Protein AF-0000000066939249 (afdb_homodimer)

Secondary structure (DSSP, 8-state):
---TTPBPP--EEESSSTT-EEEHHHHTSSSEEEEEE-S-TT-HIIIIIIHHHHHT-GGGGGS-EEEEEESS-HHHHHHHHHHH-TT-TT--EEEE-TT-HHHHHTT-EEE-HHHHSSEEEPPEEEEEETTEEEEEEE-SSSS--STTSHHHH-/---TTPBPP--EEESSSTT-EEEHHHHTSSSEEEEEE-S-TT-HIIIIIIHHHHHT-GGGGGS-EEEEEESS-HHHHHHHHHHH-TT-TT--EEEE-TT-HHHHHTT-EEE-HHHHSSEEEPPEEEEEETTEEEEEEE-SSSS--STTSHHHH-

Solvent-accessible surface area (backbone atoms only — not comparable to full-atom values): 15496 Å² total; per-residue (Å²): 98,68,43,61,68,37,68,52,65,89,46,77,27,16,41,58,29,77,83,38,73,43,42,58,32,68,73,29,44,56,53,47,21,31,43,31,35,33,52,47,70,62,30,64,65,48,57,69,45,44,52,48,43,39,62,69,36,81,56,49,78,75,40,49,56,38,36,38,38,29,28,49,22,15,32,46,32,36,51,45,42,41,73,77,38,68,82,50,79,71,61,67,42,46,31,10,27,23,70,32,59,61,40,48,75,35,51,36,56,44,88,32,31,90,59,56,34,37,66,25,27,37,34,26,29,32,36,30,45,50,34,24,28,68,40,58,28,65,39,91,51,85,78,65,80,58,63,39,24,37,86,67,68,103,99,69,43,61,69,37,69,53,65,87,46,77,28,17,42,57,31,80,82,37,74,43,43,59,30,67,74,28,43,56,53,45,21,33,44,32,35,33,52,46,69,62,30,62,63,48,56,71,45,43,51,48,41,38,61,69,36,81,57,48,79,74,42,48,56,38,36,38,38,26,28,49,22,14,33,47,32,35,52,44,43,43,73,77,38,66,82,50,79,70,60,65,42,45,31,11,27,22,69,33,59,63,39,47,74,36,51,35,54,44,86,32,31,90,60,56,34,36,67,22,28,38,33,26,30,32,36,31,46,51,34,25,29,67,40,58,27,66,40,91,49,86,79,64,81,57,63,40,23,37,86,67,68,101

Nearest PDB structures (foldseek):
  2wfc-assembly1_D  TM=9.494E-01  e=7.231E-22  Arenicola marina
  4k7i-assembly1_A  TM=9.322E-01  e=1.540E-20  Homo sapiens
  1urm-assembly1_A  TM=9.367E-01  e=7.110E-20  Homo sapiens
  2xhf-assembly1_B  TM=9.022E-01  e=2.026E-17  Alvinella pompejana
  2pwj-assembly2_B  TM=9.185E-01  e=4.611E-16  unclassified

Radius of gyration: 20.31 Å; Cα contacts (8 Å, |Δi|>4): 765; chains: 2; bounding box: 32×61×46 Å

pLDDT: mean 97.37, std 2.17, range [84.62, 98.94]

Organism: NCBI:txid1442368

Sequence (308 aa):
MVKEGDSIPNIDLYEDSPGNKVNLAKELSSGKGLIIGVPAAFSPSCSDTHIPGYIANDKLKSAGKVFVVSVNDAFVMKAWAKSLDETKKSGIRFLADPSGEFTRAWDVEFDASSILGNGRSKRYAVITEDGKVVKAAVEPDNTGVTISAAEKVLMVKEGDSIPNIDLYEDSPGNKVNLAKELSSGKGLIIGVPAAFSPSCSDTHIPGYIANDKLKSAGKVFVVSVNDAFVMKAWAKSLDETKKSGIRFLADPSGEFTRAWDVEFDASSILGNGRSKRYAVITEDGKVVKAAVEPDNTGVTISAAEKVL

Foldseek 3Di:
DAFFFDFQDQDWWAALAPVHTDGVLVVQLAFKEKEWEAFDQPPCCVQVFAVLQLLPDPCLVVRPAYEYEKLDHNNSQNVSCCVRPVPCVSNYTYIHNVVCPSQVVNPQWDAPCVPRNGIIGFTKMFMDHNRTTHGIGGDPDRPDDDCRGPVNPD/DAFFFDFQDQDWWAALAPVHTDGVLVVFLAFKEKEWEAFDQPDCCVQVFAVLQLLPDPCLVVRPAYEYEKLDHNNSQNVSCCVRPVPCVSNYTYIHNVVCPSQVVNPQWDAPCVPHNGIIGFTKMFMDHNRTTHGIGGDPDRPDDDCRGPVNPD

InterPro domains:
  IPR013740 Redoxin [PF08534] (3-154)
  IPR013766 Thioredoxin domain [PS51352] (2-154)
  IPR036249 Thioredoxin-like superfamily [SSF52833] (1-154)
  IPR037944 Peroxiredoxin-5-like [PTHR10430] (2-154)
  IPR037944 Peroxiredoxin-5-like [cd03013] (4-154)

Structure (mmCIF, N/CA/C/O backbone):
data_AF-0000000066939249-model_v1
#
loop_
_entity.id
_entity.type
_entity.pdbx_description
1 polymer 'Thioredoxin domain-containing protein'
#
loop_
_atom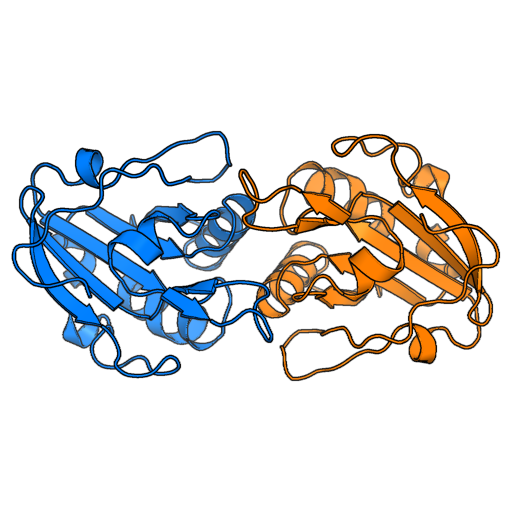_site.group_PDB
_atom_site.id
_atom_site.type_symbol
_atom_site.label_atom_id
_atom_site.label_alt_id
_atom_site.label_comp_id
_atom_site.label_asym_id
_atom_site.label_entity_id
_atom_site.label_seq_id
_atom_site.pdbx_PDB_ins_code
_atom_site.Cartn_x
_atom_site.Cartn_y
_atom_site.Cartn_z
_atom_site.occupancy
_atom_site.B_iso_or_equiv
_atom_site.auth_seq_id
_atom_site.auth_comp_id
_atom_site.auth_asym_id
_atom_site.auth_atom_id
_atom_site.pdbx_PDB_model_num
ATOM 1 N N . MET A 1 1 ? -6.656 -12.922 -21.469 1 93.19 1 MET A N 1
ATOM 2 C CA . MET A 1 1 ? -6.625 -13.477 -20.125 1 93.19 1 MET A CA 1
ATOM 3 C C . MET A 1 1 ? -5.695 -14.688 -20.062 1 93.19 1 MET A C 1
ATOM 5 O O . MET A 1 1 ? -5.621 -15.469 -21 1 93.19 1 MET A O 1
ATOM 9 N N . VAL A 1 2 ? -4.926 -14.82 -19.062 1 97.69 2 VAL A N 1
ATOM 10 C CA . VAL A 1 2 ? -3.975 -15.914 -18.891 1 97.69 2 VAL A CA 1
ATOM 11 C C . VAL A 1 2 ? -4.699 -17.25 -19.016 1 97.69 2 VAL A C 1
ATOM 13 O O . VAL A 1 2 ? -5.801 -17.422 -18.484 1 97.69 2 VAL A O 1
ATOM 16 N N . LYS A 1 3 ? -4.066 -18.219 -19.734 1 96.94 3 LYS A N 1
ATOM 17 C CA . LYS A 1 3 ? -4.645 -19.547 -19.938 1 96.94 3 LYS A CA 1
ATOM 18 C C . LYS A 1 3 ? -3.559 -20.609 -20.031 1 96.94 3 LYS A C 1
ATOM 20 O O . LYS A 1 3 ? -2.377 -20.281 -20.172 1 96.94 3 LYS A O 1
ATOM 25 N N . GLU A 1 4 ? -4.02 -21.844 -19.984 1 97.62 4 GLU A N 1
ATOM 26 C CA . GLU A 1 4 ? -3.111 -22.984 -20.125 1 97.62 4 GLU A CA 1
ATOM 27 C C . GLU A 1 4 ? -2.281 -22.891 -21.406 1 97.62 4 GLU A C 1
ATOM 29 O O . GLU A 1 4 ? -2.805 -22.531 -22.453 1 97.62 4 GLU A O 1
ATOM 34 N N . GLY A 1 5 ? -1.029 -23.125 -21.281 1 97.94 5 GLY A N 1
ATOM 35 C CA . GLY A 1 5 ? -0.128 -23.094 -22.422 1 97.94 5 GLY A CA 1
ATOM 36 C C . GLY A 1 5 ? 0.606 -21.781 -22.562 1 97.94 5 GLY A C 1
ATOM 37 O O . GLY A 1 5 ? 1.63 -21.703 -23.25 1 97.94 5 GLY A O 1
ATOM 38 N N . ASP A 1 6 ? 0.1 -20.734 -21.953 1 98.06 6 ASP A N 1
ATOM 39 C CA . ASP A 1 6 ? 0.731 -19.422 -22.031 1 98.06 6 ASP A CA 1
ATOM 40 C C . ASP A 1 6 ? 2.111 -19.438 -21.375 1 98.06 6 ASP A C 1
ATOM 42 O O . ASP A 1 6 ? 2.361 -20.219 -20.453 1 98.06 6 ASP A O 1
ATOM 46 N N . SER A 1 7 ? 3.037 -18.562 -21.844 1 98.12 7 SER A N 1
ATOM 47 C CA . SER A 1 7 ? 4.305 -18.312 -21.172 1 98.12 7 SER A CA 1
ATOM 48 C C . SER A 1 7 ? 4.133 -17.328 -20.016 1 98.12 7 SER A C 1
ATOM 50 O O . SER A 1 7 ? 3.15 -16.578 -19.984 1 98.12 7 SER A O 1
ATOM 52 N N . ILE A 1 8 ? 5.031 -17.391 -19.109 1 98.44 8 ILE A N 1
ATOM 53 C CA . ILE A 1 8 ? 5.098 -16.375 -18.062 1 98.44 8 ILE A CA 1
ATOM 54 C C . ILE A 1 8 ? 5.684 -15.086 -18.625 1 98.44 8 ILE A C 1
ATOM 56 O O . ILE A 1 8 ? 6.727 -15.102 -19.281 1 98.44 8 ILE A O 1
ATOM 60 N N . PRO A 1 9 ? 5.035 -13.969 -18.422 1 98.31 9 PRO A N 1
ATOM 61 C CA . PRO A 1 9 ? 5.562 -12.711 -18.953 1 98.31 9 PRO A CA 1
ATOM 62 C C . PRO A 1 9 ? 6.988 -12.422 -18.5 1 98.31 9 PRO A C 1
ATOM 64 O O . PRO A 1 9 ? 7.312 -12.617 -17.328 1 98.31 9 PRO A O 1
ATOM 67 N N . ASN A 1 10 ? 7.828 -12.023 -19.422 1 98.5 10 ASN A N 1
ATOM 68 C CA . ASN A 1 10 ? 9.195 -11.617 -19.109 1 98.5 10 ASN A CA 1
ATOM 69 C C . ASN A 1 10 ? 9.258 -10.164 -18.656 1 98.5 10 ASN A C 1
ATOM 71 O O . ASN A 1 10 ? 9.734 -9.297 -19.391 1 98.5 10 ASN A O 1
ATOM 75 N N . ILE A 1 11 ? 8.812 -9.891 -17.484 1 98.31 11 ILE A N 1
ATOM 76 C CA . ILE A 1 11 ? 8.703 -8.562 -16.875 1 98.31 11 ILE A CA 1
ATOM 77 C C . ILE A 1 11 ? 9.25 -8.602 -15.453 1 98.31 11 ILE A C 1
ATOM 79 O O . ILE A 1 11 ? 9.008 -9.555 -14.711 1 98.31 11 ILE A O 1
ATOM 83 N N . ASP A 1 12 ? 10.016 -7.594 -15.102 1 98.25 12 ASP A N 1
ATOM 84 C CA . ASP A 1 12 ? 10.602 -7.539 -13.766 1 98.25 12 ASP A CA 1
ATOM 85 C C . ASP A 1 12 ? 9.562 -7.098 -12.734 1 98.25 12 ASP A C 1
ATOM 87 O O . ASP A 1 12 ? 8.836 -6.133 -12.953 1 98.25 12 ASP A O 1
ATOM 91 N N . LEU A 1 13 ? 9.523 -7.855 -11.68 1 98.62 13 LEU A N 1
ATOM 92 C CA . LEU A 1 13 ? 8.828 -7.508 -10.438 1 98.62 13 LEU A CA 1
ATOM 93 C C . LEU A 1 13 ? 9.828 -7.148 -9.344 1 98.62 13 LEU A C 1
ATOM 95 O O . LEU A 1 13 ? 11.039 -7.102 -9.586 1 98.62 13 LEU A O 1
ATOM 99 N N . TYR A 1 14 ? 9.305 -6.824 -8.156 1 98.75 14 TYR A N 1
ATOM 100 C CA . TYR A 1 14 ? 10.203 -6.332 -7.113 1 98.75 14 TYR A CA 1
ATOM 101 C C . TYR A 1 14 ? 9.875 -6.973 -5.766 1 98.75 14 TYR A C 1
ATOM 103 O O . TYR A 1 14 ? 8.703 -7.133 -5.418 1 98.75 14 TYR A O 1
ATOM 111 N N . GLU A 1 15 ? 10.969 -7.332 -5.035 1 98.62 15 GLU A N 1
ATOM 112 C CA . GLU A 1 15 ? 10.812 -7.977 -3.736 1 98.62 15 GLU A CA 1
ATOM 113 C C . GLU A 1 15 ? 11.477 -7.16 -2.631 1 98.62 15 GLU A C 1
ATOM 115 O O . GLU A 1 15 ? 12.625 -6.746 -2.762 1 98.62 15 GLU A O 1
ATOM 120 N N . ASP A 1 16 ? 10.773 -6.816 -1.623 1 97.56 16 ASP A N 1
ATOM 121 C CA . ASP A 1 16 ? 11.234 -6.176 -0.395 1 97.56 16 ASP A CA 1
ATOM 122 C C . ASP A 1 16 ? 11.562 -4.703 -0.633 1 97.56 16 ASP A C 1
ATOM 124 O O . ASP A 1 16 ? 11.453 -3.881 0.279 1 97.56 16 ASP A O 1
ATOM 128 N N . SER A 1 17 ? 12.125 -4.395 -1.816 1 96.81 17 SER A N 1
ATOM 129 C CA . SER A 1 17 ? 12.477 -3.027 -2.178 1 96.81 17 SER A CA 1
ATOM 130 C C . SER A 1 17 ? 12.43 -2.824 -3.688 1 96.81 17 SER A C 1
ATOM 132 O O . SER A 1 17 ? 12.523 -3.785 -4.453 1 96.81 17 SER A O 1
ATOM 134 N N . PRO A 1 18 ? 12.328 -1.533 -4.121 1 95.62 18 PRO A N 1
ATOM 135 C CA . PRO A 1 18 ? 12.297 -1.249 -5.559 1 95.62 18 PRO A CA 1
ATOM 136 C C . PRO A 1 18 ? 13.602 -1.613 -6.262 1 95.62 18 PRO A C 1
ATOM 138 O O . PRO A 1 18 ? 13.641 -1.7 -7.488 1 95.62 18 PRO A O 1
ATOM 141 N N . GLY A 1 19 ? 14.602 -1.769 -5.539 1 96.25 19 GLY A N 1
ATOM 142 C CA . GLY A 1 19 ? 15.891 -2.076 -6.141 1 96.25 19 GLY A CA 1
ATOM 143 C C . GLY A 1 19 ? 16.125 -3.564 -6.332 1 96.25 19 GLY A C 1
ATOM 144 O O . GLY A 1 19 ? 17.094 -3.971 -6.977 1 96.25 19 GLY A O 1
ATOM 145 N N . ASN A 1 20 ? 15.344 -4.434 -5.746 1 98.25 20 ASN A N 1
ATOM 146 C CA . ASN A 1 20 ? 15.508 -5.879 -5.809 1 98.25 20 ASN A CA 1
ATOM 147 C C . ASN A 1 20 ? 14.578 -6.512 -6.836 1 98.25 20 ASN A C 1
ATOM 149 O O . ASN A 1 20 ? 13.469 -6.941 -6.496 1 98.25 20 ASN A O 1
ATOM 153 N N . LYS A 1 21 ? 15.102 -6.664 -8.086 1 98.12 21 LYS A N 1
ATOM 154 C CA . LYS A 1 21 ? 14.297 -7.164 -9.203 1 98.12 21 LYS A CA 1
ATOM 155 C C . LYS A 1 21 ? 14.18 -8.688 -9.148 1 98.12 21 LYS A C 1
ATOM 157 O O . LYS A 1 21 ? 15.141 -9.375 -8.812 1 98.12 21 LYS A O 1
ATOM 162 N N . VAL A 1 22 ? 13.016 -9.195 -9.453 1 98.81 22 VAL A N 1
ATOM 163 C CA . VAL A 1 22 ? 12.734 -10.617 -9.609 1 98.81 22 VAL A CA 1
ATOM 164 C C . VAL A 1 22 ? 11.977 -10.852 -10.914 1 98.81 22 VAL A C 1
ATOM 166 O O . VAL A 1 22 ? 10.984 -10.172 -11.195 1 98.81 22 VAL A O 1
ATOM 169 N N . ASN A 1 23 ? 12.453 -11.711 -11.727 1 98.81 23 ASN A N 1
ATOM 170 C CA . ASN A 1 23 ? 11.789 -12.078 -12.977 1 98.81 23 ASN A CA 1
ATOM 171 C C . ASN A 1 23 ? 11.219 -13.484 -12.922 1 98.81 23 ASN A C 1
ATOM 173 O O . ASN A 1 23 ? 11.969 -14.469 -12.867 1 98.81 23 ASN A O 1
ATOM 177 N N . LEU A 1 24 ? 9.859 -13.633 -12.953 1 98.75 24 LEU A N 1
ATOM 178 C CA . LEU A 1 24 ? 9.195 -14.914 -12.727 1 98.75 24 LEU A CA 1
ATOM 179 C C . LEU A 1 24 ? 9.43 -15.852 -13.906 1 98.75 24 LEU A C 1
ATOM 181 O O . LEU A 1 24 ? 9.477 -17.078 -13.734 1 98.75 24 LEU A O 1
ATOM 185 N N . ALA A 1 25 ? 9.539 -15.273 -15.125 1 98.69 25 ALA A N 1
ATOM 186 C CA . ALA A 1 25 ? 9.867 -16.109 -16.266 1 98.69 25 ALA A CA 1
ATOM 187 C C . ALA A 1 25 ? 11.18 -16.859 -16.047 1 98.69 25 ALA A C 1
ATOM 189 O O . ALA A 1 25 ? 11.32 -18.016 -16.438 1 98.69 25 ALA A O 1
ATOM 190 N N . LYS A 1 26 ? 12.125 -16.203 -15.469 1 98.56 26 LYS A N 1
ATOM 191 C CA . LYS A 1 26 ? 13.414 -16.812 -15.156 1 98.56 26 LYS A CA 1
ATOM 192 C C . LYS A 1 26 ? 13.305 -17.766 -13.961 1 98.56 26 LYS A C 1
ATOM 194 O O . LYS A 1 26 ? 13.781 -18.891 -14.008 1 98.56 26 LYS A O 1
ATOM 199 N N . GLU A 1 27 ? 12.672 -17.297 -12.82 1 98.56 27 GLU A N 1
ATOM 200 C CA . GLU A 1 27 ? 12.539 -18.062 -11.586 1 98.56 27 GLU A CA 1
ATOM 201 C C . GLU A 1 27 ? 11.859 -19.406 -11.844 1 98.56 27 GLU A C 1
ATOM 203 O O . GLU A 1 27 ? 12.133 -20.391 -11.164 1 98.56 27 GLU A O 1
ATOM 208 N N . LEU A 1 28 ? 10.93 -19.422 -12.844 1 98.75 28 LEU A N 1
ATOM 209 C CA . LEU A 1 28 ? 10.07 -20.594 -13.039 1 98.75 28 LEU A CA 1
ATOM 210 C C . LEU A 1 28 ? 10.328 -21.234 -14.398 1 98.75 28 LEU A C 1
ATOM 212 O O . LEU A 1 28 ? 9.453 -21.922 -14.938 1 98.75 28 LEU A O 1
ATOM 216 N N . SER A 1 29 ? 11.492 -20.906 -14.984 1 98.25 29 SER A N 1
ATOM 217 C CA . SER A 1 29 ? 11.844 -21.453 -16.281 1 98.25 29 SER A CA 1
ATOM 218 C C . SER A 1 29 ? 11.938 -22.969 -16.234 1 98.25 29 SER A C 1
ATOM 220 O O . SER A 1 29 ? 11.852 -23.641 -17.266 1 98.25 29 SER A O 1
ATOM 222 N N . SER A 1 30 ? 12.133 -23.562 -15.094 1 98.31 30 SER A N 1
ATOM 223 C CA . SER A 1 30 ? 12.148 -25 -14.859 1 98.31 30 SER A CA 1
ATOM 224 C C . SER A 1 30 ? 11.484 -25.359 -13.531 1 98.31 30 SER A C 1
ATOM 226 O O . SER A 1 30 ? 11.508 -24.562 -12.594 1 98.31 30 SER A O 1
ATOM 228 N N . GLY A 1 31 ? 10.836 -26.562 -13.469 1 98.12 31 GLY A N 1
ATOM 229 C CA . GLY A 1 31 ? 10.211 -27.016 -12.242 1 98.12 31 GLY A CA 1
ATOM 230 C C . GLY A 1 31 ? 8.781 -26.531 -12.078 1 98.12 31 GLY A C 1
ATOM 231 O O . GLY A 1 31 ? 8.211 -25.953 -13 1 98.12 31 GLY A O 1
ATOM 232 N N . LYS A 1 32 ? 8.172 -26.844 -10.977 1 98.44 32 LYS A N 1
ATOM 233 C CA . LYS A 1 32 ? 6.801 -26.469 -10.648 1 98.44 32 LYS A CA 1
ATOM 234 C C . LYS A 1 32 ? 6.758 -25.078 -9.992 1 98.44 32 LYS A C 1
ATOM 236 O O . LYS A 1 32 ? 7.707 -24.688 -9.32 1 98.44 32 LYS A O 1
ATOM 241 N N . GLY A 1 33 ? 5.691 -24.391 -10.273 1 98.56 33 GLY A N 1
ATOM 242 C CA . GLY A 1 33 ? 5.484 -23.094 -9.664 1 98.56 33 GLY A CA 1
ATOM 243 C C . GLY A 1 33 ? 4.02 -22.734 -9.492 1 98.56 33 GLY A C 1
ATOM 244 O O . GLY A 1 33 ? 3.152 -23.344 -10.141 1 98.56 33 GLY A O 1
ATOM 245 N N . LEU A 1 34 ? 3.738 -21.828 -8.648 1 98.88 34 LEU A N 1
ATOM 246 C CA . LEU A 1 34 ? 2.414 -21.281 -8.375 1 98.88 34 LEU A CA 1
ATOM 247 C C . LEU A 1 34 ? 2.471 -19.766 -8.227 1 98.88 34 LEU A C 1
ATOM 249 O O . LEU A 1 34 ? 3.258 -19.25 -7.43 1 98.88 34 LEU A O 1
ATOM 253 N N . ILE A 1 35 ? 1.784 -19.078 -9.055 1 98.88 35 ILE A N 1
ATOM 254 C CA . ILE A 1 35 ? 1.67 -17.625 -8.992 1 98.88 35 ILE A CA 1
ATOM 255 C C . ILE A 1 35 ? 0.259 -17.234 -8.562 1 98.88 35 ILE A C 1
ATOM 257 O O . ILE A 1 35 ? -0.723 -17.625 -9.203 1 98.88 35 ILE A O 1
ATOM 261 N N . ILE A 1 36 ? 0.137 -16.531 -7.52 1 98.88 36 ILE A N 1
ATOM 262 C CA . ILE A 1 36 ? -1.138 -16.078 -6.977 1 98.88 36 ILE A CA 1
ATOM 263 C C . ILE A 1 36 ? -1.25 -14.555 -7.117 1 98.88 36 ILE A C 1
ATOM 265 O O . ILE A 1 36 ? -0.469 -13.812 -6.516 1 98.88 36 ILE A O 1
ATOM 269 N N . GLY A 1 37 ? -2.156 -14.133 -7.922 1 98.56 37 GLY A N 1
ATOM 270 C CA . GLY A 1 37 ? -2.441 -12.711 -8.055 1 98.56 37 GLY A CA 1
ATOM 271 C C . GLY A 1 37 ? -3.553 -12.234 -7.133 1 98.56 37 GLY A C 1
ATOM 272 O O . GLY A 1 37 ? -4.551 -12.938 -6.941 1 98.56 37 GLY A O 1
ATOM 273 N N . VAL A 1 38 ? -3.389 -11.102 -6.547 1 98.62 38 VAL A N 1
ATOM 274 C CA . VAL A 1 38 ? -4.383 -10.57 -5.621 1 98.62 38 VAL A CA 1
ATOM 275 C C . VAL A 1 38 ? -4.629 -9.086 -5.918 1 98.62 38 VAL A C 1
ATOM 277 O O . VAL A 1 38 ? -3.732 -8.391 -6.398 1 98.62 38 VAL A O 1
ATOM 280 N N . PRO A 1 39 ? -5.801 -8.555 -5.586 1 98 39 PRO A N 1
ATOM 281 C CA . PRO A 1 39 ? -6.121 -7.156 -5.891 1 98 39 PRO A CA 1
ATOM 282 C C . PRO A 1 39 ? -5.371 -6.172 -5 1 98 39 PRO A C 1
ATOM 284 O O . PRO A 1 39 ? -4.961 -5.105 -5.465 1 98 39 PRO A O 1
ATOM 287 N N . ALA A 1 40 ? -5.254 -6.594 -3.719 1 98 40 ALA A N 1
ATOM 288 C CA . ALA A 1 40 ? -4.734 -5.574 -2.812 1 98 40 ALA A CA 1
ATOM 289 C C . ALA A 1 40 ? -4.102 -6.211 -1.577 1 98 40 ALA A C 1
ATOM 291 O O . ALA A 1 40 ? -4.754 -6.965 -0.855 1 98 40 ALA A O 1
ATOM 292 N N . ALA A 1 41 ? -2.812 -5.844 -1.296 1 98.44 41 ALA A N 1
ATOM 293 C CA . ALA A 1 41 ? -2.197 -6.18 -0.014 1 98.44 41 ALA A CA 1
ATOM 294 C C . ALA A 1 41 ? -3.014 -5.625 1.149 1 98.44 41 ALA A C 1
ATOM 296 O O . ALA A 1 41 ? -3.545 -4.516 1.069 1 98.44 41 ALA A O 1
ATOM 297 N N . PHE A 1 42 ? -3.17 -6.445 2.293 1 98.44 42 PHE A N 1
ATOM 298 C CA . PHE A 1 42 ? -3.789 -6.086 3.562 1 98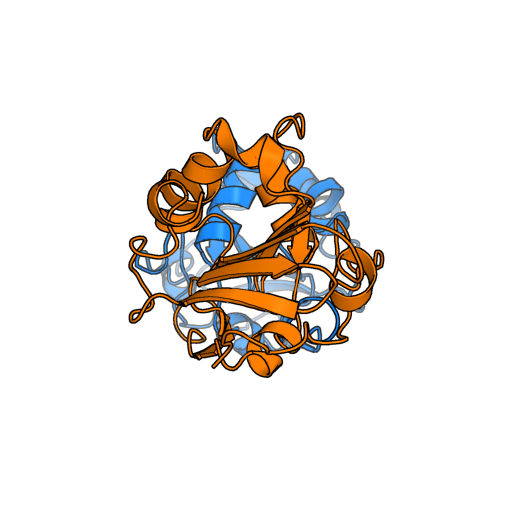.44 42 PHE A CA 1
ATOM 299 C C . PHE A 1 42 ? -5.305 -6.031 3.428 1 98.44 42 PHE A C 1
ATOM 301 O O . PHE A 1 42 ? -6.016 -5.84 4.418 1 98.44 42 PHE A O 1
ATOM 308 N N . SER A 1 43 ? -5.879 -6.121 2.166 1 97.19 43 SER A N 1
ATOM 309 C CA . SER A 1 43 ? -7.332 -6.207 2.07 1 97.19 43 SER A CA 1
ATOM 310 C C . SER A 1 43 ? -7.867 -7.43 2.809 1 97.19 43 SER A C 1
ATOM 312 O O . SER A 1 43 ? -7.168 -8.438 2.928 1 97.19 43 SER A O 1
ATOM 314 N N . PRO A 1 44 ? -9.117 -7.352 3.303 1 95.81 44 PRO A N 1
ATOM 315 C CA . PRO A 1 44 ? -9.641 -8.406 4.172 1 95.81 44 PRO A CA 1
ATOM 316 C C . PRO A 1 44 ? -9.648 -9.773 3.498 1 95.81 44 PRO A C 1
ATOM 318 O O . PRO A 1 44 ? -9.148 -10.75 4.062 1 95.81 44 PRO A O 1
ATOM 321 N N . SER A 1 45 ? -10.203 -9.977 2.277 1 95.06 45 SER A N 1
ATOM 322 C CA . SER A 1 45 ? -10.281 -11.266 1.608 1 95.06 45 SER A CA 1
ATOM 323 C C . SER A 1 45 ? -8.883 -11.82 1.324 1 95.06 45 SER A C 1
ATOM 325 O O . SER A 1 45 ? -8.641 -13.016 1.484 1 95.06 45 SER A O 1
ATOM 327 N N . CYS A 1 46 ? -7.961 -11.039 0.97 1 97 46 CYS A N 1
ATOM 328 C CA . CYS A 1 46 ? -6.605 -11.469 0.66 1 97 46 CYS A CA 1
ATOM 329 C C . CYS A 1 46 ? -5.859 -11.875 1.926 1 97 46 CYS A C 1
ATOM 331 O O . CYS A 1 46 ? -5.082 -12.836 1.913 1 97 46 CYS A O 1
ATOM 333 N N . SER A 1 47 ? -6.113 -11.195 3.021 1 97.38 47 SER A N 1
ATOM 334 C CA . SER A 1 47 ? -5.285 -11.305 4.219 1 97.38 47 SER A CA 1
ATOM 335 C C . SER A 1 47 ? -5.918 -12.242 5.242 1 97.38 47 SER A C 1
ATOM 337 O O . SER A 1 47 ? -5.219 -12.805 6.09 1 97.38 47 SER A O 1
ATOM 339 N N . ASP A 1 48 ? -7.266 -12.344 5.207 1 96 48 ASP A N 1
ATOM 340 C CA . ASP A 1 48 ? -7.926 -13.141 6.238 1 96 48 ASP A CA 1
ATOM 341 C C . ASP A 1 48 ? -8.203 -14.562 5.746 1 96 48 ASP A C 1
ATOM 343 O O . ASP A 1 48 ? -8.289 -15.492 6.547 1 96 48 ASP A O 1
ATOM 347 N N . THR A 1 49 ? -8.352 -14.711 4.422 1 95.5 49 THR A N 1
ATOM 348 C CA . THR A 1 49 ? -8.805 -16.016 3.926 1 95.5 49 THR A CA 1
ATOM 349 C C . THR A 1 49 ? -7.879 -16.531 2.83 1 95.5 49 THR A C 1
ATOM 351 O O . THR A 1 49 ? -7.297 -17.609 2.959 1 95.5 49 THR A O 1
ATOM 354 N N . HIS A 1 50 ? -7.602 -15.789 1.795 1 98.19 50 HIS A N 1
ATOM 355 C CA . HIS A 1 50 ? -6.973 -16.281 0.572 1 98.19 50 HIS A CA 1
ATOM 356 C C . HIS A 1 50 ? -5.543 -16.734 0.833 1 98.19 50 HIS A C 1
ATOM 358 O O . HIS A 1 50 ? -5.266 -17.938 0.862 1 98.19 50 HIS A O 1
ATOM 364 N N . ILE A 1 51 ? -4.621 -15.805 1.255 1 98.56 51 ILE A N 1
ATOM 365 C CA . ILE A 1 51 ? -3.207 -16.125 1.393 1 98.56 51 ILE A CA 1
ATOM 366 C C . ILE A 1 51 ? -2.994 -17 2.629 1 98.56 51 ILE A C 1
ATOM 368 O O . ILE A 1 51 ? -2.244 -17.969 2.588 1 98.56 51 ILE A O 1
ATOM 372 N N . PRO A 1 52 ? -3.688 -16.734 3.756 1 98.38 52 PRO A N 1
ATOM 373 C CA . PRO A 1 52 ? -3.568 -17.641 4.895 1 98.38 52 PRO A CA 1
ATOM 374 C C . PRO A 1 52 ? -3.992 -19.062 4.559 1 98.38 52 PRO A C 1
ATOM 376 O O . PRO A 1 52 ? -3.438 -20.031 5.102 1 98.38 52 PRO A O 1
ATOM 379 N N . GLY A 1 53 ? -5.012 -19.188 3.709 1 98.19 53 GLY A N 1
ATOM 380 C CA . GLY A 1 53 ? -5.379 -20.516 3.244 1 98.19 53 GLY A CA 1
ATOM 381 C C . GLY A 1 53 ? -4.23 -21.25 2.584 1 98.19 53 GLY A C 1
ATOM 382 O O . GLY A 1 53 ? -4.062 -22.453 2.787 1 98.19 53 GLY A O 1
ATOM 383 N N . TYR A 1 54 ? -3.463 -20.562 1.761 1 98.62 54 TYR A N 1
ATOM 384 C CA . TYR A 1 54 ? -2.287 -21.172 1.145 1 98.62 54 TYR A CA 1
ATOM 385 C C . TYR A 1 54 ? -1.221 -21.469 2.189 1 98.62 54 TYR A C 1
ATOM 387 O O . TYR A 1 54 ? -0.649 -22.562 2.197 1 98.62 54 TYR A O 1
ATOM 395 N N . ILE A 1 55 ? -0.902 -20.578 3.092 1 98.25 55 ILE A N 1
ATOM 396 C CA . ILE A 1 55 ? 0.139 -20.719 4.105 1 98.25 55 ILE A CA 1
ATOM 397 C C . ILE A 1 55 ? -0.146 -21.938 4.969 1 98.25 55 ILE A C 1
ATOM 399 O O . ILE A 1 55 ? 0.776 -22.672 5.344 1 98.25 55 ILE A O 1
ATOM 403 N N . ALA A 1 56 ? -1.402 -22.172 5.191 1 97.06 56 ALA A N 1
ATOM 404 C CA . ALA A 1 56 ? -1.795 -23.219 6.129 1 97.06 56 ALA A CA 1
ATOM 405 C C . ALA A 1 56 ? -1.921 -24.578 5.422 1 97.06 56 ALA A C 1
ATOM 407 O O . ALA A 1 56 ? -2.076 -25.609 6.07 1 97.06 56 ALA A O 1
ATOM 408 N N . ASN A 1 57 ? -1.894 -24.562 4.156 1 97.88 57 ASN A N 1
ATOM 409 C CA . ASN A 1 57 ? -2.18 -25.781 3.404 1 97.88 57 ASN A CA 1
ATOM 410 C C . ASN A 1 57 ? -0.951 -26.688 3.309 1 97.88 57 ASN A C 1
ATOM 412 O O . ASN A 1 57 ? 0.088 -26.281 2.789 1 97.88 57 ASN A O 1
ATOM 416 N N . ASP A 1 58 ? -1.084 -27.938 3.686 1 96.75 58 ASP A N 1
ATOM 417 C CA . ASP A 1 58 ? 0.024 -28.891 3.742 1 96.75 58 ASP A CA 1
ATOM 418 C C . ASP A 1 58 ? 0.55 -29.203 2.344 1 96.75 58 ASP A C 1
ATOM 420 O O . ASP A 1 58 ? 1.713 -29.578 2.184 1 96.75 58 ASP A O 1
ATOM 424 N N . LYS A 1 59 ? -0.219 -29 1.386 1 97.62 59 LYS A N 1
ATOM 425 C CA . LYS A 1 59 ? 0.169 -29.344 0.021 1 97.62 59 LYS A CA 1
ATOM 426 C C . LYS A 1 59 ? 1.031 -28.25 -0.6 1 97.62 59 LYS A C 1
ATOM 428 O O . LYS A 1 59 ? 1.586 -28.438 -1.686 1 97.62 59 LYS A O 1
ATOM 433 N N . LEU A 1 60 ? 1.094 -27.109 0.045 1 98 60 LEU A N 1
ATOM 434 C CA . LEU A 1 60 ? 1.896 -26 -0.469 1 98 60 LEU A CA 1
ATOM 435 C C . LEU A 1 60 ? 3.338 -26.438 -0.703 1 98 60 LEU A C 1
ATOM 437 O O . LEU A 1 60 ? 3.986 -25.984 -1.646 1 98 60 LEU A O 1
ATOM 441 N N . LYS A 1 61 ? 3.807 -27.328 0.088 1 95.19 61 LYS A N 1
ATOM 442 C CA . LYS A 1 61 ? 5.199 -27.766 0.035 1 95.19 61 LYS A CA 1
ATOM 443 C C . LYS A 1 61 ? 5.496 -28.484 -1.276 1 95.19 61 LYS A C 1
ATOM 445 O O . LYS A 1 61 ? 6.648 -28.531 -1.718 1 95.19 61 LYS A O 1
ATOM 450 N N . SER A 1 62 ? 4.539 -28.969 -1.909 1 96.75 62 SER A N 1
ATOM 451 C CA . SER A 1 62 ? 4.723 -29.719 -3.145 1 96.75 62 SER A CA 1
ATOM 452 C C . SER A 1 62 ? 4.41 -28.859 -4.367 1 96.75 62 SER A C 1
ATOM 454 O O . SER A 1 62 ? 4.516 -29.328 -5.504 1 96.75 62 SER A O 1
ATOM 456 N N . ALA A 1 63 ? 4.078 -27.641 -4.18 1 97.81 63 ALA A N 1
ATOM 457 C CA . ALA A 1 63 ? 3.633 -26.766 -5.258 1 97.81 63 ALA A CA 1
ATOM 458 C C . ALA A 1 63 ? 4.82 -26.156 -5.992 1 97.81 63 ALA A C 1
ATOM 460 O O . ALA A 1 63 ? 4.652 -25.5 -7.02 1 97.81 63 ALA A O 1
ATOM 461 N N . GLY A 1 64 ? 6.074 -26.406 -5.457 1 98.31 64 GLY A N 1
ATOM 462 C CA . GLY A 1 64 ? 7.23 -25.734 -6.027 1 98.31 64 GLY A CA 1
ATOM 463 C C . GLY A 1 64 ? 7.426 -24.328 -5.504 1 98.31 64 GLY A C 1
ATOM 464 O O . GLY A 1 64 ? 7.148 -24.047 -4.336 1 98.31 64 GLY A O 1
ATOM 465 N N . LYS A 1 65 ? 7.992 -23.469 -6.348 1 98.56 65 LYS A N 1
ATOM 466 C CA . LYS A 1 65 ? 8.172 -22.078 -5.949 1 98.56 65 LYS A CA 1
ATOM 467 C C . LYS A 1 65 ? 6.844 -21.312 -5.992 1 98.56 65 LYS A C 1
ATOM 469 O O . LYS A 1 65 ? 6.133 -21.359 -7 1 98.56 65 LYS A O 1
ATOM 474 N N . VAL A 1 66 ? 6.488 -20.688 -4.945 1 98.88 66 VAL A N 1
ATOM 475 C CA . VAL A 1 66 ? 5.195 -20.031 -4.836 1 98.88 66 VAL A CA 1
ATOM 476 C C . VAL A 1 66 ? 5.395 -18.516 -4.68 1 98.88 66 VAL A C 1
ATOM 478 O O . VAL A 1 66 ? 6.203 -18.078 -3.863 1 98.88 66 VAL A O 1
ATOM 481 N N . PHE A 1 67 ? 4.633 -17.734 -5.473 1 98.94 67 PHE A N 1
ATOM 482 C CA . PHE A 1 67 ? 4.734 -16.281 -5.477 1 98.94 67 PHE A CA 1
ATOM 483 C C . PHE A 1 67 ? 3.355 -15.648 -5.359 1 98.94 67 PHE A C 1
ATOM 485 O O . PHE A 1 67 ? 2.396 -16.109 -5.984 1 98.94 67 PHE A O 1
ATOM 492 N N . VAL A 1 68 ? 3.24 -14.672 -4.555 1 98.94 68 VAL A N 1
ATOM 493 C CA . VAL A 1 68 ? 2.092 -13.773 -4.523 1 98.94 68 VAL A CA 1
ATOM 494 C C . VAL A 1 68 ? 2.445 -12.461 -5.219 1 98.94 68 VAL A C 1
ATOM 496 O O . VAL A 1 68 ? 3.51 -11.883 -4.977 1 98.94 68 VAL A O 1
ATOM 499 N N . VAL A 1 69 ? 1.613 -11.992 -6.117 1 98.88 69 VAL A N 1
ATOM 500 C CA . VAL A 1 69 ? 1.868 -10.773 -6.887 1 98.88 69 VAL A CA 1
ATOM 501 C C . VAL A 1 69 ? 0.718 -9.789 -6.695 1 98.88 69 VAL A C 1
ATOM 503 O O . VAL A 1 69 ? -0.453 -10.172 -6.785 1 98.88 69 VAL A O 1
ATOM 506 N N . SER A 1 70 ? 1.009 -8.602 -6.398 1 98.75 70 SER A N 1
ATOM 507 C CA . SER A 1 70 ? 0.065 -7.492 -6.352 1 98.75 70 SER A CA 1
ATOM 508 C C . SER A 1 70 ? 0.664 -6.234 -6.969 1 98.75 70 SER A C 1
ATOM 510 O O . SER A 1 70 ? 1.886 -6.074 -7.004 1 98.75 70 SER A O 1
ATOM 512 N N . VAL A 1 71 ? -0.19 -5.324 -7.402 1 98.31 71 VAL A N 1
ATOM 513 C CA . VAL A 1 71 ? 0.261 -4.07 -7.996 1 98.31 71 VAL A CA 1
ATOM 514 C C . VAL A 1 71 ? 0.743 -3.123 -6.898 1 98.31 71 VAL A C 1
ATOM 516 O O . VAL A 1 71 ? 1.356 -2.094 -7.184 1 98.31 71 VAL A O 1
ATOM 519 N N . ASN A 1 72 ? 0.544 -3.371 -5.637 1 98.44 72 ASN A N 1
ATOM 520 C CA . ASN A 1 72 ? 1.119 -2.596 -4.543 1 98.44 72 ASN A CA 1
ATOM 521 C C . ASN A 1 72 ? 2.635 -2.482 -4.672 1 98.44 72 ASN A C 1
ATOM 523 O O . ASN A 1 72 ? 3.27 -3.311 -5.328 1 98.44 72 ASN A O 1
ATOM 527 N N . ASP A 1 73 ? 3.203 -1.485 -4.098 1 98.25 73 ASP A N 1
ATOM 528 C CA . ASP A 1 73 ? 4.645 -1.268 -4.211 1 98.25 73 ASP A CA 1
ATOM 529 C C . ASP A 1 73 ? 5.418 -2.236 -3.318 1 98.25 73 ASP A C 1
ATOM 531 O O . ASP A 1 73 ? 4.824 -2.951 -2.508 1 98.25 73 ASP A O 1
ATOM 535 N N . ALA A 1 74 ? 6.746 -2.232 -3.48 1 98.56 74 ALA A N 1
ATOM 536 C CA . ALA A 1 74 ? 7.594 -3.268 -2.895 1 98.56 74 ALA A CA 1
ATOM 537 C C . ALA A 1 74 ? 7.645 -3.141 -1.375 1 98.56 74 ALA A C 1
ATOM 539 O O . ALA A 1 74 ? 7.754 -4.145 -0.666 1 98.56 74 ALA A O 1
ATOM 540 N N . PHE A 1 75 ? 7.562 -1.896 -0.778 1 98.5 75 PHE A N 1
ATOM 541 C CA . PHE A 1 75 ? 7.598 -1.709 0.668 1 98.5 75 PHE A CA 1
ATOM 542 C C . PHE A 1 75 ? 6.344 -2.281 1.316 1 98.5 75 PHE A C 1
ATOM 544 O O . PHE A 1 75 ? 6.422 -2.951 2.35 1 98.5 75 PHE A O 1
ATOM 551 N N . VAL A 1 76 ? 5.219 -2.023 0.644 1 98.69 76 VAL A N 1
ATOM 552 C CA . VAL A 1 76 ? 3.945 -2.539 1.132 1 98.69 76 VAL A CA 1
ATOM 553 C C . VAL A 1 76 ? 3.951 -4.066 1.078 1 98.69 76 VAL A C 1
ATOM 555 O O . VAL A 1 76 ? 3.562 -4.73 2.043 1 98.69 76 VAL A O 1
ATOM 558 N N . MET A 1 77 ? 4.371 -4.641 -0.023 1 98.81 77 MET A N 1
ATOM 559 C CA . MET A 1 77 ? 4.387 -6.094 -0.157 1 98.81 77 MET A CA 1
ATOM 560 C C . MET A 1 77 ? 5.301 -6.727 0.889 1 98.81 77 MET A C 1
ATOM 562 O O . MET A 1 77 ? 4.988 -7.785 1.431 1 98.81 77 MET A O 1
ATOM 566 N N . LYS A 1 78 ? 6.477 -6.105 1.139 1 98.62 78 LYS A N 1
ATOM 567 C CA . LYS A 1 78 ? 7.375 -6.586 2.186 1 98.62 78 LYS A CA 1
ATOM 568 C C . LYS A 1 78 ? 6.68 -6.605 3.543 1 98.62 78 LYS A C 1
ATOM 570 O O . LYS A 1 78 ? 6.742 -7.598 4.266 1 98.62 78 LYS A O 1
ATOM 575 N N . ALA A 1 79 ? 6.031 -5.5 3.865 1 98.62 79 ALA A N 1
ATOM 576 C CA . ALA A 1 79 ? 5.336 -5.383 5.145 1 98.62 79 ALA A CA 1
ATOM 577 C C . ALA A 1 79 ? 4.211 -6.406 5.254 1 98.62 79 ALA A C 1
ATOM 579 O O . ALA A 1 79 ? 3.998 -6.992 6.32 1 98.62 79 ALA A O 1
ATOM 580 N N . TRP A 1 80 ? 3.449 -6.602 4.156 1 98.81 80 TRP A N 1
ATOM 581 C CA . TRP A 1 80 ? 2.346 -7.555 4.141 1 98.81 80 TRP A CA 1
ATOM 582 C C . TRP A 1 80 ? 2.854 -8.977 4.344 1 98.81 80 TRP A C 1
ATOM 584 O O . TRP A 1 80 ? 2.291 -9.734 5.137 1 98.81 80 TRP A O 1
ATOM 594 N N . ALA A 1 81 ? 3.918 -9.336 3.629 1 98.62 81 ALA A N 1
ATOM 595 C CA . ALA A 1 81 ? 4.547 -10.641 3.82 1 98.62 81 ALA A CA 1
ATOM 596 C C . ALA A 1 81 ? 4.883 -10.875 5.289 1 98.62 81 ALA A C 1
ATOM 598 O O . ALA A 1 81 ? 4.566 -11.938 5.844 1 98.62 81 ALA A O 1
ATOM 599 N N . LYS A 1 82 ? 5.547 -9.883 5.883 1 98 82 LYS A N 1
ATOM 600 C CA . LYS A 1 82 ? 5.938 -9.984 7.285 1 98 82 LYS A CA 1
ATOM 601 C C . LYS A 1 82 ? 4.719 -10.172 8.18 1 98 82 LYS A C 1
ATOM 603 O O . LYS A 1 82 ? 4.754 -10.953 9.133 1 98 82 LYS A O 1
ATOM 608 N N . SER A 1 83 ? 3.645 -9.5 7.891 1 97.81 83 SER A N 1
ATOM 609 C CA . SER A 1 83 ? 2.441 -9.57 8.719 1 97.81 83 SER A CA 1
ATOM 610 C C . SER A 1 83 ? 1.794 -10.945 8.641 1 97.81 83 SER A C 1
ATOM 612 O O . SER A 1 83 ? 1.169 -11.391 9.609 1 97.81 83 SER A O 1
ATOM 614 N N . LEU A 1 84 ? 1.861 -11.625 7.562 1 98 84 LEU A N 1
ATOM 615 C CA . LEU A 1 84 ? 1.187 -12.906 7.348 1 98 84 LEU A CA 1
ATOM 616 C C . LEU A 1 84 ? 2.104 -14.07 7.703 1 98 84 LEU A C 1
ATOM 618 O O . LEU A 1 84 ? 1.632 -15.133 8.102 1 98 84 LEU A O 1
ATOM 622 N N . ASP A 1 85 ? 3.324 -13.852 7.43 1 96.69 85 ASP A N 1
ATOM 623 C CA . ASP A 1 85 ? 4.316 -14.922 7.539 1 96.69 85 ASP A CA 1
ATOM 624 C C . ASP A 1 85 ? 5.645 -14.383 8.07 1 96.69 85 ASP A C 1
ATOM 626 O O . ASP A 1 85 ? 6.656 -14.414 7.363 1 96.69 85 ASP A O 1
ATOM 630 N N . GLU A 1 86 ? 5.703 -13.961 9.219 1 93.19 86 GLU A N 1
ATOM 631 C CA . GLU A 1 86 ? 6.809 -13.227 9.828 1 93.19 86 GLU A CA 1
ATOM 632 C C . GLU A 1 86 ? 8.102 -14.031 9.766 1 93.19 86 GLU A C 1
ATOM 634 O O . GLU A 1 86 ? 9.172 -13.477 9.492 1 93.19 86 GLU A O 1
ATOM 639 N N . THR A 1 87 ? 7.961 -15.289 9.953 1 94.81 87 THR A N 1
ATOM 640 C CA . THR A 1 87 ? 9.156 -16.125 9.992 1 94.81 87 THR A CA 1
ATOM 641 C C . THR A 1 87 ? 9.453 -16.719 8.625 1 94.81 87 THR A C 1
ATOM 643 O O . THR A 1 87 ? 10.391 -17.5 8.469 1 94.81 87 THR A O 1
ATOM 646 N N . LYS A 1 88 ? 8.609 -16.484 7.648 1 94.38 88 LYS A N 1
ATOM 647 C CA . LYS A 1 88 ? 8.758 -16.969 6.277 1 94.38 88 LYS A CA 1
ATOM 648 C C . LYS A 1 88 ? 8.742 -18.484 6.23 1 94.38 88 LYS A C 1
ATOM 650 O O . LYS A 1 88 ? 9.422 -19.094 5.41 1 94.38 88 LYS A O 1
ATOM 655 N N . LYS A 1 89 ? 8 -19.125 7.055 1 95.62 89 LYS A N 1
ATOM 656 C CA . LYS A 1 89 ? 7.965 -20.578 7.16 1 95.62 89 LYS A CA 1
ATOM 657 C C . LYS A 1 89 ? 7.293 -21.188 5.938 1 95.62 89 LYS A C 1
ATOM 659 O O . LYS A 1 89 ? 7.652 -22.297 5.52 1 95.62 89 LYS A O 1
ATOM 664 N N . SER A 1 90 ? 6.371 -20.5 5.344 1 96.88 90 SER A N 1
ATOM 665 C CA . SER A 1 90 ? 5.633 -21.047 4.211 1 96.88 90 SER A CA 1
ATOM 666 C C . SER A 1 90 ? 6.516 -21.125 2.969 1 96.88 90 SER A C 1
ATOM 668 O O . SER A 1 90 ? 6.254 -21.938 2.068 1 96.88 90 SER A O 1
ATOM 670 N N . GLY A 1 91 ? 7.527 -20.203 2.906 1 97.69 91 GLY A N 1
ATOM 671 C CA . GLY A 1 91 ? 8.367 -20.125 1.723 1 97.69 91 GLY A CA 1
ATOM 672 C C . GLY A 1 91 ? 7.762 -19.281 0.615 1 97.69 91 GLY A C 1
ATOM 673 O O . GLY A 1 91 ? 8.375 -19.094 -0.441 1 97.69 91 GLY A O 1
ATOM 674 N N . ILE A 1 92 ? 6.555 -18.766 0.809 1 98.75 92 ILE A N 1
ATOM 675 C CA . ILE A 1 92 ? 5.906 -17.938 -0.201 1 98.75 92 ILE A CA 1
ATOM 676 C C . ILE A 1 92 ? 6.652 -16.625 -0.344 1 98.75 92 ILE A C 1
ATOM 678 O O . ILE A 1 92 ? 7.008 -15.992 0.655 1 98.75 92 ILE A O 1
ATOM 682 N N . ARG A 1 93 ? 6.961 -16.203 -1.546 1 98.75 93 ARG A N 1
ATOM 683 C CA . ARG A 1 93 ? 7.582 -14.906 -1.838 1 98.75 93 ARG A CA 1
ATOM 684 C C . ARG A 1 93 ? 6.547 -13.898 -2.32 1 98.75 93 ARG A C 1
ATOM 686 O O . ARG A 1 93 ? 5.676 -14.234 -3.129 1 98.75 93 ARG A O 1
ATOM 693 N N . PHE A 1 94 ? 6.594 -12.719 -1.811 1 98.88 94 PHE A N 1
AT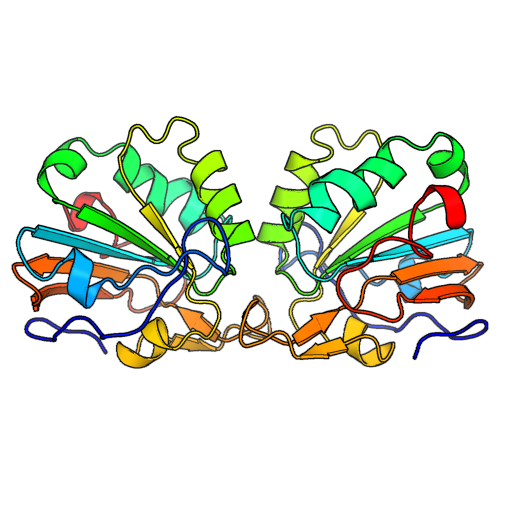OM 694 C CA . PHE A 1 94 ? 5.645 -11.656 -2.113 1 98.88 94 PHE A CA 1
ATOM 695 C C . PHE A 1 94 ? 6.273 -10.609 -3.025 1 98.88 94 PHE A C 1
ATOM 697 O O . PHE A 1 94 ? 7.234 -9.938 -2.639 1 98.88 94 PHE A O 1
ATOM 704 N N . LEU A 1 95 ? 5.715 -10.43 -4.23 1 98.88 95 LEU A N 1
ATOM 705 C CA . LEU A 1 95 ? 6.328 -9.578 -5.246 1 98.88 95 LEU A CA 1
ATOM 706 C C . LEU A 1 95 ? 5.414 -8.414 -5.609 1 98.88 95 LEU A C 1
ATOM 708 O O . LEU A 1 95 ? 4.195 -8.586 -5.703 1 98.88 95 LEU A O 1
ATOM 712 N N . ALA A 1 96 ? 6.094 -7.336 -5.84 1 98.81 96 ALA A N 1
ATOM 713 C CA . ALA A 1 96 ? 5.406 -6.109 -6.234 1 98.81 96 ALA A CA 1
ATOM 714 C C . ALA A 1 96 ? 5.426 -5.938 -7.75 1 98.81 96 ALA A C 1
ATOM 716 O O . ALA A 1 96 ? 6.445 -6.184 -8.398 1 98.81 96 ALA A O 1
ATOM 717 N N . ASP A 1 97 ? 4.305 -5.543 -8.312 1 98.62 97 ASP A N 1
ATOM 718 C CA . ASP A 1 97 ? 4.133 -5.148 -9.703 1 98.62 97 ASP A CA 1
ATOM 719 C C . ASP A 1 97 ? 3.676 -3.697 -9.812 1 98.62 97 ASP A C 1
ATOM 721 O O . ASP A 1 97 ? 2.641 -3.41 -10.414 1 98.62 97 ASP A O 1
ATOM 725 N N . PRO A 1 98 ? 4.488 -2.762 -9.32 1 97.81 98 PRO A N 1
ATOM 726 C CA . PRO A 1 98 ? 3.986 -1.399 -9.133 1 97.81 98 PRO A CA 1
ATOM 727 C C . PRO A 1 98 ? 3.496 -0.765 -10.43 1 97.81 98 PRO A C 1
ATOM 729 O O . PRO A 1 98 ? 2.535 0.01 -10.422 1 97.81 98 PRO A O 1
ATOM 732 N N . SER A 1 99 ? 4.031 -1.076 -11.562 1 96 99 SER A N 1
ATOM 733 C CA . SER A 1 99 ? 3.598 -0.487 -12.82 1 96 99 SER A CA 1
ATOM 734 C C . SER A 1 99 ? 2.355 -1.188 -13.367 1 96 99 SER A C 1
ATOM 736 O O . SER A 1 99 ? 1.707 -0.688 -14.289 1 96 99 SER A O 1
ATOM 738 N N . GLY A 1 100 ? 2.062 -2.373 -12.844 1 97.75 100 GLY A N 1
ATOM 739 C CA . GLY A 1 100 ? 0.957 -3.178 -13.336 1 97.75 100 GLY A CA 1
ATOM 740 C C . GLY A 1 100 ? 1.264 -3.869 -14.648 1 97.75 100 GLY A C 1
ATOM 741 O O . GLY A 1 100 ? 0.377 -4.461 -15.266 1 97.75 100 GLY A O 1
ATOM 742 N N . GLU A 1 101 ? 2.508 -3.764 -15.102 1 98.19 101 GLU A N 1
ATOM 743 C CA . GLU A 1 101 ? 2.869 -4.289 -16.422 1 98.19 101 GLU A CA 1
ATOM 744 C C . GLU A 1 101 ? 2.686 -5.801 -16.484 1 98.19 101 GLU A C 1
ATOM 746 O O . GLU A 1 101 ? 2.156 -6.328 -17.453 1 98.19 101 GLU A O 1
ATOM 751 N N . PHE A 1 102 ? 3.125 -6.543 -15.445 1 98.56 102 PHE A N 1
ATOM 752 C CA . PHE A 1 102 ? 2.947 -7.988 -15.391 1 98.56 102 PHE A CA 1
ATOM 753 C C . PHE A 1 102 ? 1.469 -8.352 -15.406 1 98.56 102 PHE A C 1
ATOM 755 O O . PHE A 1 102 ? 1.049 -9.227 -16.156 1 98.56 102 PHE A O 1
ATOM 762 N N . THR A 1 103 ? 0.701 -7.68 -14.602 1 98.38 103 THR A N 1
ATOM 763 C CA . THR A 1 103 ? -0.739 -7.875 -14.484 1 98.38 103 THR A CA 1
ATOM 764 C C . THR A 1 103 ? -1.428 -7.645 -15.82 1 98.38 103 THR A C 1
ATOM 766 O O . THR A 1 103 ? -2.262 -8.445 -16.25 1 98.38 103 THR A O 1
ATOM 769 N N . ARG A 1 104 ? -1.056 -6.586 -16.484 1 98.44 104 ARG A N 1
ATOM 770 C CA . ARG A 1 104 ? -1.65 -6.273 -17.766 1 98.44 104 ARG A CA 1
ATOM 771 C C . ARG A 1 104 ? -1.251 -7.305 -18.828 1 98.44 104 ARG A C 1
ATOM 773 O O . ARG A 1 104 ? -2.049 -7.645 -19.703 1 98.44 104 ARG A O 1
ATOM 780 N N . ALA A 1 105 ? -0.039 -7.832 -18.781 1 98.44 105 ALA A N 1
ATOM 781 C CA . ALA A 1 105 ? 0.454 -8.805 -19.75 1 98.44 105 ALA A CA 1
ATOM 782 C C . ALA A 1 105 ? -0.385 -10.078 -19.719 1 98.44 105 ALA A C 1
ATOM 784 O O . ALA A 1 105 ? -0.511 -10.766 -20.734 1 98.44 105 ALA A O 1
ATOM 785 N N . TRP A 1 106 ? -1.023 -10.391 -18.547 1 98.06 106 TRP A N 1
ATOM 786 C CA . TRP A 1 106 ? -1.856 -11.578 -18.406 1 98.06 106 TRP A CA 1
ATOM 787 C C . TRP A 1 106 ? -3.334 -11.227 -18.547 1 98.06 106 TRP A C 1
ATOM 789 O O . TRP A 1 106 ? -4.203 -12.078 -18.328 1 98.06 106 TRP A O 1
ATOM 799 N N . ASP A 1 107 ? -3.572 -9.969 -18.891 1 97.81 107 ASP A N 1
ATOM 800 C CA . ASP A 1 107 ? -4.926 -9.469 -19.094 1 97.81 107 ASP A CA 1
ATOM 801 C C . ASP A 1 107 ? -5.816 -9.758 -17.891 1 97.81 107 ASP A C 1
ATOM 803 O O . ASP A 1 107 ? -6.918 -10.297 -18.047 1 97.81 107 ASP A O 1
ATOM 807 N N . VAL A 1 108 ? -5.289 -9.453 -16.719 1 97.75 108 VAL A N 1
ATOM 808 C CA . VAL A 1 108 ? -6.059 -9.68 -15.5 1 97.75 108 VAL A CA 1
ATOM 809 C C . VAL A 1 108 ? -6.172 -8.375 -14.711 1 97.75 108 VAL A C 1
ATOM 811 O O . VAL A 1 108 ? -6.359 -8.398 -13.492 1 97.75 108 VAL A O 1
ATOM 814 N N . GLU A 1 109 ? -5.992 -7.273 -15.375 1 97.81 109 GLU A N 1
ATOM 815 C CA . GLU A 1 109 ? -6.145 -5.984 -14.711 1 97.81 109 GLU A CA 1
ATOM 816 C C . GLU A 1 109 ? -7.602 -5.527 -14.719 1 97.81 109 GLU A C 1
ATOM 818 O O . GLU A 1 109 ? -8.312 -5.723 -15.703 1 97.81 109 GLU A O 1
ATOM 823 N N . PHE A 1 110 ? -8.078 -4.938 -13.75 1 97.31 110 PHE A N 1
ATOM 824 C CA . PHE A 1 110 ? -9.336 -4.203 -13.727 1 97.31 110 PHE A CA 1
ATOM 825 C C . PHE A 1 110 ? -9.148 -2.822 -13.117 1 97.31 110 PHE A C 1
ATOM 827 O O . PHE A 1 110 ? -8.188 -2.592 -12.375 1 97.31 110 PHE A O 1
ATOM 834 N N . ASP A 1 111 ? -9.992 -1.953 -13.477 1 96.31 111 ASP A N 1
ATOM 835 C CA . ASP A 1 111 ? -9.891 -0.588 -12.969 1 96.31 111 ASP A CA 1
ATOM 836 C C . ASP A 1 111 ? -10.391 -0.5 -11.523 1 96.31 111 ASP A C 1
ATOM 838 O O . ASP A 1 111 ? -11.57 -0.748 -11.258 1 96.31 111 ASP A O 1
ATOM 842 N N . ALA A 1 112 ? -9.492 -0.209 -10.625 1 95.38 112 ALA A N 1
ATOM 843 C CA . ALA A 1 112 ? -9.828 -0.025 -9.211 1 95.38 112 ALA A CA 1
ATOM 844 C C . ALA A 1 112 ? -9.398 1.351 -8.719 1 95.38 112 ALA A C 1
ATOM 846 O O . ALA A 1 112 ? -9.141 1.538 -7.527 1 95.38 112 ALA A O 1
ATOM 847 N N . SER A 1 113 ? -9.258 2.32 -9.57 1 93.38 113 SER A N 1
ATOM 848 C CA . SER A 1 113 ? -8.672 3.619 -9.266 1 93.38 113 SER A CA 1
ATOM 849 C C . SER A 1 113 ? -9.484 4.367 -8.219 1 93.38 113 SER A C 1
ATOM 851 O O . SER A 1 113 ? -8.922 5.051 -7.359 1 93.38 113 SER A O 1
ATOM 853 N N . SER A 1 114 ? -10.805 4.234 -8.234 1 89.62 114 SER A N 1
ATOM 854 C CA . SER A 1 114 ? -11.664 4.98 -7.324 1 89.62 114 SER A CA 1
ATOM 855 C C . SER A 1 114 ? -11.547 4.461 -5.898 1 89.62 114 SER A C 1
ATOM 857 O O . SER A 1 114 ? -11.766 5.207 -4.938 1 89.62 114 SER A O 1
ATOM 859 N N . ILE A 1 115 ? -11.094 3.217 -5.711 1 92.06 115 ILE A N 1
ATOM 860 C CA . ILE A 1 115 ? -11.102 2.59 -4.395 1 92.06 115 ILE A CA 1
ATOM 861 C C . ILE A 1 115 ? -9.672 2.352 -3.924 1 92.06 115 ILE A C 1
ATOM 863 O O . ILE A 1 115 ? -9.328 2.641 -2.773 1 92.06 115 ILE A O 1
ATOM 867 N N . LEU A 1 116 ? -8.82 1.881 -4.863 1 95.56 116 LEU A N 1
ATOM 868 C CA . LEU A 1 116 ? -7.492 1.418 -4.473 1 95.56 116 LEU A CA 1
ATOM 869 C C . LEU A 1 116 ? -6.406 2.281 -5.105 1 95.56 116 LEU A C 1
ATOM 871 O O . LEU A 1 116 ? -5.215 2.066 -4.867 1 95.56 116 LEU A O 1
ATOM 875 N N . GLY A 1 117 ? -6.828 3.238 -6 1 94.31 117 GLY A N 1
ATOM 876 C CA . GLY A 1 117 ? -5.906 4.27 -6.449 1 94.31 117 GLY A CA 1
ATOM 877 C C . GLY A 1 117 ? -5.383 4.035 -7.852 1 94.31 117 GLY A C 1
ATOM 878 O O . GLY A 1 117 ? -4.91 4.965 -8.508 1 94.31 117 GLY A O 1
ATOM 879 N N . ASN A 1 118 ? -5.441 2.871 -8.344 1 96.31 118 ASN A N 1
ATOM 880 C CA . ASN A 1 118 ? -4.977 2.545 -9.688 1 96.31 118 ASN A CA 1
ATOM 881 C C . ASN A 1 118 ? -5.527 1.202 -10.156 1 96.31 118 ASN A C 1
ATOM 883 O O . ASN A 1 118 ? -6.48 0.68 -9.586 1 96.31 118 ASN A O 1
ATOM 887 N N . GLY A 1 119 ? -5.078 0.852 -11.344 1 96.88 119 GLY A N 1
ATOM 888 C CA . GLY A 1 119 ? -5.43 -0.489 -11.781 1 96.88 119 GLY A CA 1
ATOM 889 C C . GLY A 1 119 ? -4.875 -1.576 -10.883 1 96.88 119 GLY A C 1
ATOM 890 O O . GLY A 1 119 ? -3.744 -1.476 -10.398 1 96.88 119 GLY A O 1
ATOM 891 N N . ARG A 1 120 ? -5.738 -2.6 -10.711 1 98.06 120 ARG A N 1
ATOM 892 C CA . ARG A 1 120 ? -5.332 -3.695 -9.836 1 98.06 120 ARG A CA 1
ATOM 893 C C . ARG A 1 120 ? -5.535 -5.043 -10.523 1 98.06 120 ARG A C 1
ATOM 895 O O . ARG A 1 120 ? -6.145 -5.117 -11.586 1 98.06 120 ARG A O 1
ATOM 902 N N . SER A 1 121 ? -4.98 -6.039 -9.938 1 98 121 SER A N 1
ATOM 903 C CA . SER A 1 121 ? -5.082 -7.391 -10.484 1 98 121 SER A CA 1
ATOM 904 C C . SER A 1 121 ? -6.379 -8.07 -10.047 1 98 121 SER A C 1
ATOM 906 O O . SER A 1 121 ? -6.766 -7.98 -8.875 1 98 121 SER A O 1
ATOM 908 N N . LYS A 1 122 ? -7.016 -8.711 -10.992 1 97.62 122 LYS A N 1
ATOM 909 C CA . LYS A 1 122 ? -7.98 -9.727 -10.594 1 97.62 122 LYS A CA 1
ATOM 910 C C . LYS A 1 122 ? -7.328 -10.781 -9.703 1 97.62 122 LYS A C 1
ATOM 912 O O . LYS A 1 122 ? -6.102 -10.922 -9.695 1 97.62 122 LYS A O 1
ATOM 917 N N . ARG A 1 123 ? -8.203 -11.438 -8.961 1 98.12 123 ARG A N 1
ATOM 918 C CA . ARG A 1 123 ? -7.695 -12.547 -8.164 1 98.12 123 ARG A CA 1
ATOM 919 C C . ARG A 1 123 ? -7.543 -13.805 -9.016 1 98.12 123 ARG A C 1
ATOM 921 O O . ARG A 1 123 ? -8.445 -14.156 -9.773 1 98.12 123 ARG A O 1
ATOM 928 N N . TYR A 1 124 ? -6.41 -14.477 -8.891 1 98.38 124 TYR A N 1
ATOM 929 C CA . TYR A 1 124 ? -6.191 -15.695 -9.664 1 98.38 124 TYR A CA 1
ATOM 930 C C . TYR A 1 124 ? -5.141 -16.578 -8.992 1 98.38 124 TYR A C 1
ATOM 932 O O . TYR A 1 124 ? -4.438 -16.141 -8.086 1 98.38 124 TYR A O 1
ATOM 940 N N . ALA A 1 125 ? -5.07 -17.797 -9.359 1 98.69 125 ALA A N 1
ATOM 941 C CA . ALA A 1 125 ? -3.988 -18.734 -9.086 1 98.69 125 ALA A CA 1
ATOM 942 C C . ALA A 1 125 ? -3.584 -19.484 -10.359 1 98.69 125 ALA A C 1
ATOM 944 O O . ALA A 1 125 ? -4.434 -20.047 -11.055 1 98.69 125 ALA A O 1
ATOM 945 N N . VAL A 1 126 ? -2.316 -19.453 -10.672 1 98.75 126 VAL A N 1
ATOM 946 C CA . VAL A 1 126 ? -1.791 -20.062 -11.891 1 98.75 126 VAL A CA 1
ATOM 947 C C . VAL A 1 126 ? -0.709 -21.078 -11.539 1 98.75 126 VAL A C 1
ATOM 949 O O . VAL A 1 126 ? 0.286 -20.734 -10.891 1 98.75 126 VAL A O 1
ATOM 952 N N . ILE A 1 127 ? -0.884 -22.25 -11.93 1 98.81 127 ILE A N 1
ATOM 953 C CA . ILE A 1 127 ? 0.128 -23.297 -11.797 1 98.81 127 ILE A CA 1
ATOM 954 C C . ILE A 1 127 ? 1.001 -23.328 -13.055 1 98.81 127 ILE A C 1
ATOM 956 O O . ILE A 1 127 ? 0.49 -23.281 -14.172 1 98.81 127 ILE A O 1
ATOM 960 N N . THR A 1 128 ? 2.254 -23.344 -12.844 1 98.75 128 THR A N 1
ATOM 961 C CA . THR A 1 128 ? 3.182 -23.391 -13.969 1 98.75 128 THR A CA 1
ATOM 962 C C . THR A 1 128 ? 4.105 -24.609 -13.859 1 98.75 128 THR A C 1
ATOM 964 O O . THR A 1 128 ? 4.309 -25.141 -12.766 1 98.75 128 THR A O 1
ATOM 967 N N . GLU A 1 129 ? 4.594 -25.078 -14.969 1 98.69 129 GLU A N 1
ATOM 968 C CA . GLU A 1 129 ? 5.621 -26.109 -15.078 1 98.69 129 GLU A CA 1
ATOM 969 C C . GLU A 1 129 ? 6.582 -25.812 -16.234 1 98.69 129 GLU A C 1
ATOM 971 O O . GLU A 1 129 ? 6.156 -25.625 -17.375 1 98.69 129 GLU A O 1
ATOM 976 N N . ASP A 1 130 ? 7.852 -25.719 -15.852 1 98.38 130 ASP A N 1
ATOM 977 C CA . ASP A 1 130 ? 8.914 -25.5 -16.828 1 98.38 130 ASP A CA 1
ATOM 978 C C . ASP A 1 130 ? 8.602 -24.312 -17.734 1 98.38 130 ASP A C 1
ATOM 980 O O . ASP A 1 130 ? 8.695 -24.406 -18.953 1 98.38 130 ASP A O 1
ATOM 984 N N . GLY A 1 131 ? 8.039 -23.281 -17.125 1 97.25 131 GLY A N 1
ATOM 985 C CA . GLY A 1 131 ? 7.918 -22 -17.797 1 97.25 131 GLY A CA 1
ATOM 986 C C . GLY A 1 131 ? 6.578 -21.797 -18.484 1 97.25 131 GLY A C 1
ATOM 987 O O . GLY A 1 131 ? 6.332 -20.75 -19.078 1 97.25 131 GLY A O 1
ATOM 988 N N . LYS A 1 132 ? 5.707 -22.797 -18.297 1 98.19 132 LYS A N 1
ATOM 989 C CA . LYS A 1 132 ? 4.414 -22.719 -18.969 1 98.19 132 LYS A CA 1
ATOM 990 C C . LYS A 1 132 ? 3.264 -22.828 -17.984 1 98.19 132 LYS A C 1
ATOM 992 O O . LYS A 1 132 ? 3.361 -23.547 -16.984 1 98.19 132 LYS A O 1
ATOM 997 N N . VAL A 1 133 ? 2.184 -22.109 -18.281 1 98.75 133 VAL A N 1
ATOM 998 C CA . VAL A 1 133 ? 0.967 -22.219 -17.484 1 98.75 133 VAL A CA 1
ATOM 999 C C . VAL A 1 133 ? 0.323 -23.578 -17.719 1 98.75 133 VAL A C 1
ATOM 1001 O O . VAL A 1 133 ? 0.086 -23.984 -18.859 1 98.75 133 VAL A O 1
ATOM 1004 N N . VAL A 1 134 ? 0.07 -24.266 -16.672 1 98.5 134 VAL A N 1
ATOM 1005 C CA . VAL A 1 134 ? -0.567 -25.578 -16.781 1 98.5 134 VAL A CA 1
ATOM 1006 C C . VAL A 1 134 ? -2.037 -25.469 -16.375 1 98.5 134 VAL A C 1
ATOM 1008 O O . VAL A 1 134 ? -2.887 -26.188 -16.922 1 98.5 134 VAL A O 1
ATOM 1011 N N . LYS A 1 135 ? -2.326 -24.625 -15.492 1 98.06 135 LYS A N 1
ATOM 1012 C CA . LYS A 1 135 ? -3.686 -24.344 -15.047 1 98.06 135 LYS A CA 1
ATOM 1013 C C . LYS A 1 135 ? -3.83 -22.891 -14.594 1 98.06 135 LYS A C 1
ATOM 1015 O O . LYS A 1 135 ? -2.922 -22.344 -13.969 1 98.06 135 LYS A O 1
ATOM 1020 N N . ALA A 1 136 ? -4.922 -22.344 -14.93 1 98.25 136 ALA A N 1
ATOM 1021 C CA . ALA A 1 136 ? -5.207 -20.969 -14.523 1 98.25 136 ALA A CA 1
ATOM 1022 C C . ALA A 1 136 ? -6.613 -20.844 -13.945 1 98.25 136 ALA A C 1
ATOM 1024 O O . ALA A 1 136 ? -7.594 -21.188 -14.617 1 98.25 136 ALA A O 1
ATOM 1025 N N . ALA A 1 137 ? -6.719 -20.484 -12.727 1 97.88 137 ALA A N 1
ATOM 1026 C CA . ALA A 1 137 ? -7.98 -20.172 -12.062 1 97.88 137 ALA A CA 1
ATOM 1027 C C . ALA A 1 137 ? -8.117 -18.672 -11.828 1 97.88 137 ALA A C 1
ATOM 1029 O O . ALA A 1 137 ? -7.551 -18.125 -10.875 1 97.88 137 ALA A O 1
ATOM 1030 N N . VAL A 1 138 ? -8.867 -17.969 -12.703 1 97.56 138 VAL A N 1
ATOM 1031 C CA . VAL A 1 138 ? -9.102 -16.531 -12.594 1 97.56 138 VAL A CA 1
ATOM 1032 C C . VAL A 1 138 ? -10.516 -16.281 -12.094 1 97.56 138 VAL A C 1
ATOM 1034 O O . VAL A 1 138 ? -11.492 -16.688 -12.734 1 97.56 138 VAL A O 1
ATOM 1037 N N . GLU A 1 139 ? -10.617 -15.664 -10.961 1 97.62 139 GLU A N 1
ATOM 1038 C CA . GLU A 1 139 ? -11.938 -15.367 -10.422 1 97.62 139 GLU A CA 1
ATOM 1039 C C . GLU A 1 139 ? -12.758 -14.531 -11.398 1 97.62 139 GLU A C 1
ATOM 1041 O O . GLU A 1 139 ? -12.25 -13.578 -12 1 97.62 139 GLU A O 1
ATOM 1046 N N . PRO A 1 140 ? -13.992 -14.875 -11.586 1 93.69 140 PRO A N 1
ATOM 1047 C CA . PRO A 1 140 ? -14.812 -14.148 -12.555 1 93.69 140 PRO A CA 1
ATOM 1048 C C . PRO A 1 140 ? -15.18 -12.742 -12.07 1 93.69 140 PRO A C 1
ATOM 1050 O O . PRO A 1 140 ? -15.469 -11.859 -12.891 1 93.69 140 PRO A O 1
ATOM 1053 N N . ASP A 1 141 ? -15.281 -12.625 -10.781 1 90 141 ASP A N 1
ATOM 1054 C CA . ASP A 1 141 ? -15.578 -11.312 -10.227 1 90 141 ASP A CA 1
ATOM 1055 C C . ASP A 1 141 ? -14.383 -10.758 -9.461 1 90 141 ASP A C 1
ATOM 1057 O O . ASP A 1 141 ? -13.359 -11.43 -9.312 1 90 141 ASP A O 1
ATOM 1061 N N . ASN A 1 142 ? -14.414 -9.578 -9.039 1 86.81 142 ASN A N 1
ATOM 1062 C CA . ASN A 1 142 ? -13.281 -8.914 -8.406 1 86.81 142 ASN A CA 1
ATOM 1063 C C . ASN A 1 142 ? -13.352 -9 -6.887 1 86.81 142 ASN A C 1
ATOM 1065 O O . ASN A 1 142 ? -12.539 -8.398 -6.184 1 86.81 142 ASN A O 1
ATOM 1069 N N . THR A 1 143 ? -14.234 -9.773 -6.34 1 84.62 143 THR A N 1
ATOM 1070 C CA . THR A 1 143 ? -14.438 -9.758 -4.895 1 84.62 143 THR A CA 1
ATOM 1071 C C . THR A 1 143 ? -14.336 -11.172 -4.32 1 84.62 143 THR A C 1
ATOM 1073 O O . THR A 1 143 ? -14.023 -11.352 -3.143 1 84.62 143 THR A O 1
ATOM 1076 N N . GLY A 1 144 ? -14.523 -12.125 -5.098 1 89.25 144 GLY A N 1
ATOM 1077 C CA . GLY A 1 144 ? -14.672 -13.477 -4.582 1 89.25 144 GLY A CA 1
ATOM 1078 C C . GLY A 1 144 ? -13.359 -14.219 -4.465 1 89.25 144 GLY A C 1
ATOM 1079 O O . GLY A 1 144 ? -12.383 -13.867 -5.129 1 89.25 144 GLY A O 1
ATOM 1080 N N . VAL A 1 145 ? -13.281 -15.203 -3.529 1 95.19 145 VAL A N 1
ATOM 1081 C CA . VAL A 1 145 ? -12.234 -16.203 -3.352 1 95.19 145 VAL A CA 1
ATOM 1082 C C . VAL A 1 145 ? -12.836 -17.609 -3.457 1 95.19 145 VAL A C 1
ATOM 1084 O O . VAL A 1 145 ? -13.312 -18.156 -2.461 1 95.19 145 VAL A O 1
ATOM 1087 N N . THR A 1 146 ? -12.875 -18.094 -4.617 1 95.5 146 THR A N 1
ATOM 1088 C CA . THR A 1 146 ? -13.531 -19.375 -4.836 1 95.5 146 THR A CA 1
ATOM 1089 C C . THR A 1 146 ? -12.625 -20.328 -5.613 1 95.5 146 THR A C 1
ATOM 1091 O O . THR A 1 146 ? -11.867 -21.094 -5.016 1 95.5 146 THR A O 1
ATOM 1094 N N . ILE A 1 147 ? -12.484 -20.047 -6.879 1 96.56 147 ILE A N 1
ATOM 1095 C CA . ILE A 1 147 ? -11.766 -21.016 -7.695 1 96.56 147 ILE A CA 1
ATOM 1096 C C . ILE A 1 147 ? -10.266 -20.828 -7.531 1 96.56 147 ILE A C 1
ATOM 1098 O O . ILE A 1 147 ? -9.469 -21.688 -7.918 1 96.56 147 ILE A O 1
ATOM 1102 N N . SER A 1 148 ? -9.82 -19.688 -7.004 1 97.88 148 SER A N 1
ATOM 1103 C CA . SER A 1 148 ? -8.406 -19.422 -6.773 1 97.88 148 SER A CA 1
ATOM 1104 C C . SER A 1 148 ? -7.977 -19.859 -5.383 1 97.88 148 SER A C 1
ATOM 1106 O O . SER A 1 148 ? -6.793 -19.812 -5.047 1 97.88 148 SER A O 1
ATOM 1108 N N . ALA A 1 149 ? -8.875 -20.328 -4.543 1 97.94 149 ALA A N 1
ATOM 1109 C CA . ALA A 1 149 ? -8.578 -20.719 -3.162 1 97.94 149 ALA A CA 1
ATOM 1110 C C . ALA A 1 149 ? -7.66 -21.938 -3.117 1 97.94 149 ALA A C 1
ATOM 1112 O O . ALA A 1 149 ? -7.68 -22.766 -4.02 1 97.94 149 ALA A O 1
ATOM 1113 N N . ALA A 1 150 ? -6.867 -22.016 -2.025 1 98.12 150 ALA A N 1
ATOM 1114 C CA . ALA A 1 150 ? -5.855 -23.062 -1.856 1 98.12 150 ALA A CA 1
ATOM 1115 C C . ALA A 1 150 ? -6.477 -24.453 -1.975 1 98.12 150 ALA A C 1
ATOM 1117 O O . ALA A 1 150 ? -5.898 -25.344 -2.6 1 98.12 150 ALA A O 1
ATOM 1118 N N . GLU A 1 151 ? -7.672 -24.578 -1.453 1 96.81 151 GLU A N 1
ATOM 1119 C CA . GLU A 1 151 ? -8.328 -25.891 -1.423 1 96.81 151 GLU A CA 1
ATOM 1120 C C . GLU A 1 151 ? -8.695 -26.359 -2.828 1 96.81 151 GLU A C 1
ATOM 1122 O O . GLU A 1 151 ? -8.805 -27.547 -3.08 1 96.81 151 GLU A O 1
ATOM 1127 N N . LYS A 1 152 ? -8.922 -25.438 -3.684 1 97.12 152 LYS A N 1
ATOM 1128 C CA . LYS A 1 152 ? -9.312 -25.781 -5.051 1 97.12 152 LYS A CA 1
ATOM 1129 C C . LYS A 1 152 ? -8.094 -25.938 -5.945 1 97.12 152 LYS A C 1
ATOM 1131 O O . LYS A 1 152 ? -8.125 -26.719 -6.91 1 97.12 152 LYS A O 1
ATOM 1136 N N . VAL A 1 153 ? -7.031 -25.234 -5.68 1 97.88 153 VAL A N 1
ATOM 1137 C CA . VAL A 1 153 ? -5.875 -25.141 -6.566 1 97.88 153 VAL A CA 1
ATOM 1138 C C . VAL A 1 153 ? -4.852 -26.219 -6.184 1 97.88 153 VAL A C 1
ATOM 1140 O O . VAL A 1 153 ? -4.246 -26.844 -7.055 1 97.88 153 VAL A O 1
ATOM 1143 N N . LEU A 1 154 ? -4.645 -26.469 -4.906 1 97.19 154 LEU A N 1
ATOM 1144 C CA . LEU A 1 154 ? -3.631 -27.391 -4.418 1 97.19 154 LEU A CA 1
ATOM 1145 C C . LEU A 1 154 ? -4.219 -28.781 -4.223 1 97.19 154 LEU A C 1
ATOM 1147 O O . LEU A 1 154 ? -3.564 -29.781 -4.516 1 97.19 154 LEU A O 1
ATOM 1151 N N . MET B 1 1 ? 1.494 24.969 -5.219 1 93.44 1 MET B N 1
ATOM 1152 C CA . MET B 1 1 ? 1.993 24.312 -4.012 1 93.44 1 MET B CA 1
ATOM 1153 C C . MET B 1 1 ? 1.346 24.906 -2.764 1 93.44 1 MET B C 1
ATOM 1155 O O . MET B 1 1 ? 1.095 26.109 -2.703 1 93.44 1 MET B O 1
ATOM 1159 N N . VAL B 1 2 ? 0.979 24.125 -1.844 1 97.69 2 VAL B N 1
ATOM 1160 C CA . VAL B 1 2 ? 0.324 24.562 -0.614 1 97.69 2 VAL B CA 1
ATOM 1161 C C . VAL B 1 2 ? 1.17 25.641 0.07 1 97.69 2 VAL B C 1
ATOM 1163 O O . VAL B 1 2 ? 2.396 25.531 0.127 1 97.69 2 VAL B O 1
ATOM 1166 N N . LYS B 1 3 ? 0.496 26.703 0.588 1 97 3 LYS B N 1
ATOM 1167 C CA . LYS B 1 3 ? 1.181 27.797 1.271 1 97 3 LYS B CA 1
ATOM 1168 C C . LYS B 1 3 ? 0.306 28.391 2.373 1 97 3 LYS B C 1
ATOM 1170 O O . LYS B 1 3 ? -0.887 28.094 2.453 1 97 3 LYS B O 1
ATOM 1175 N N . GLU B 1 4 ? 0.953 29.219 3.168 1 97.62 4 GLU B N 1
ATOM 1176 C CA . GLU B 1 4 ? 0.243 29.906 4.242 1 97.62 4 GLU B CA 1
ATOM 1177 C C . GLU B 1 4 ? -0.968 30.672 3.705 1 97.62 4 GLU B C 1
ATOM 1179 O O . GLU B 1 4 ? -0.891 31.312 2.654 1 97.62 4 GLU B O 1
ATOM 1184 N N . GLY B 1 5 ? -2.061 30.531 4.375 1 97.94 5 GLY B N 1
ATOM 1185 C CA . GLY B 1 5 ? -3.285 31.219 3.992 1 97.94 5 GLY B CA 1
ATOM 1186 C C . GLY B 1 5 ? -4.223 30.359 3.172 1 97.94 5 GLY B C 1
ATOM 1187 O O . GLY B 1 5 ? -5.414 30.656 3.059 1 97.94 5 GLY B O 1
ATOM 1188 N N . ASP B 1 6 ? -3.723 29.312 2.572 1 98.12 6 ASP B N 1
ATOM 1189 C CA . ASP B 1 6 ? -4.539 28.422 1.763 1 98.12 6 ASP B CA 1
ATOM 1190 C C . ASP B 1 6 ? -5.602 27.734 2.613 1 98.12 6 ASP B C 1
ATOM 1192 O O . ASP B 1 6 ? -5.41 27.531 3.814 1 98.12 6 ASP B O 1
ATOM 1196 N N . SER B 1 7 ? -6.75 27.359 1.997 1 98.12 7 SER B N 1
ATOM 1197 C CA . SER B 1 7 ? -7.742 26.5 2.629 1 98.12 7 SER B CA 1
ATOM 1198 C C . SER B 1 7 ? -7.359 25.031 2.502 1 98.12 7 SER B C 1
ATOM 1200 O O . SER B 1 7 ? -6.543 24.672 1.649 1 98.12 7 SER B O 1
ATOM 1202 N N . ILE B 1 8 ? -7.891 24.266 3.377 1 98.44 8 ILE B N 1
ATOM 1203 C CA . ILE B 1 8 ? -7.766 22.812 3.25 1 98.44 8 ILE B CA 1
ATOM 1204 C C . ILE B 1 8 ? -8.711 22.312 2.16 1 98.44 8 ILE B C 1
ATOM 1206 O O . ILE B 1 8 ? -9.898 22.641 2.152 1 98.44 8 ILE B O 1
ATOM 1210 N N . PRO B 1 9 ? -8.203 21.531 1.235 1 98.31 9 PRO B N 1
ATOM 1211 C CA . PRO B 1 9 ? -9.078 21.047 0.164 1 98.31 9 PRO B CA 1
ATOM 1212 C C . PRO B 1 9 ? -10.297 20.281 0.692 1 98.31 9 PRO B C 1
ATOM 1214 O O . PRO B 1 9 ? -10.172 19.484 1.622 1 98.31 9 PRO B O 1
ATOM 1217 N N . ASN B 1 10 ? -11.445 20.578 0.14 1 98.56 10 ASN B N 1
ATOM 1218 C CA . ASN B 1 10 ? -12.688 19.875 0.464 1 98.56 10 ASN B 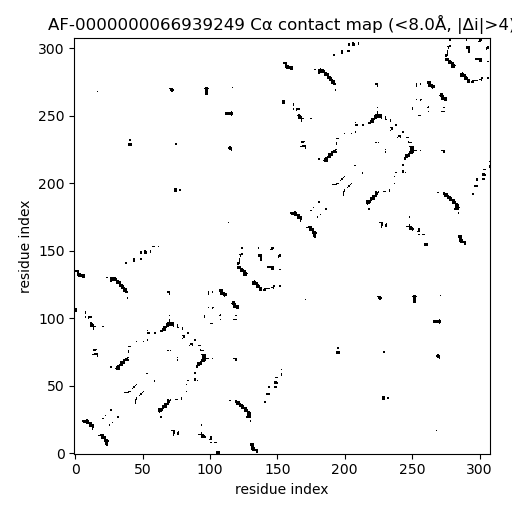CA 1
ATOM 1219 C C . ASN B 1 10 ? -12.82 18.578 -0.338 1 98.56 10 ASN B C 1
ATOM 1221 O O . ASN B 1 10 ? -13.641 18.5 -1.257 1 98.56 10 ASN B O 1
ATOM 1225 N N . ILE B 1 11 ? -12.062 17.594 -0.005 1 98.31 11 ILE B N 1
ATOM 1226 C CA . ILE B 1 11 ? -11.969 16.312 -0.685 1 98.31 11 ILE B CA 1
ATOM 1227 C C . ILE B 1 11 ? -12 15.18 0.342 1 98.31 11 ILE B C 1
ATOM 1229 O O . ILE B 1 11 ? -11.367 15.281 1.398 1 98.31 11 ILE B O 1
ATOM 1233 N N . ASP B 1 12 ? -12.75 14.148 0.053 1 98.31 12 ASP B N 1
ATOM 1234 C CA . ASP B 1 12 ? -12.852 13.023 0.975 1 98.31 12 ASP B CA 1
ATOM 1235 C C . ASP B 1 12 ? -11.609 12.133 0.895 1 98.31 12 ASP B C 1
ATOM 1237 O O . ASP B 1 12 ? -11.156 11.789 -0.198 1 98.31 12 ASP B O 1
ATOM 1241 N N . LEU B 1 13 ? -11.102 11.836 2.043 1 98.69 13 LEU B N 1
ATOM 1242 C CA . LEU B 1 13 ? -10.102 10.797 2.264 1 98.69 13 LEU B CA 1
ATOM 1243 C C . LEU B 1 13 ? -10.719 9.594 2.963 1 98.69 13 LEU B C 1
ATOM 1245 O O . LEU B 1 13 ? -11.93 9.555 3.197 1 98.69 13 LEU B O 1
ATOM 1249 N N . TYR B 1 14 ? -9.875 8.586 3.23 1 98.75 14 TYR B N 1
ATOM 1250 C CA . TYR B 1 14 ? -10.438 7.348 3.76 1 98.75 14 TYR B CA 1
ATOM 1251 C C . TYR B 1 14 ? -9.586 6.809 4.902 1 98.75 14 TYR B C 1
ATOM 1253 O O . TYR B 1 14 ? -8.352 6.836 4.832 1 98.75 14 TYR B O 1
ATOM 1261 N N . GLU B 1 15 ? -10.297 6.312 5.957 1 98.62 15 GLU B N 1
ATOM 1262 C CA . GLU B 1 15 ? -9.617 5.785 7.137 1 98.62 15 GLU B CA 1
ATOM 1263 C C . GLU B 1 15 ? -9.984 4.324 7.379 1 98.62 15 GLU B C 1
ATOM 1265 O O . GLU B 1 15 ? -11.164 3.973 7.383 1 98.62 15 GLU B O 1
ATOM 1270 N N . ASP B 1 16 ? -9.047 3.469 7.457 1 97.56 16 ASP B N 1
ATOM 1271 C CA . ASP B 1 16 ? -9.164 2.066 7.844 1 97.56 16 ASP B CA 1
ATOM 1272 C C . ASP B 1 16 ? -9.789 1.238 6.723 1 97.56 16 ASP B C 1
ATOM 1274 O O . ASP B 1 16 ? -9.523 0.041 6.605 1 97.56 16 ASP B O 1
ATOM 1278 N N . SER B 1 17 ? -10.75 1.832 5.992 1 96.81 17 SER B N 1
ATOM 1279 C CA . SER B 1 17 ? -11.422 1.157 4.883 1 96.81 17 SER B CA 1
ATOM 1280 C C . SER B 1 17 ? -11.914 2.158 3.846 1 96.81 17 SER B C 1
ATOM 1282 O O . SER B 1 17 ? -12.109 3.336 4.152 1 96.81 17 SER B O 1
ATOM 1284 N N . PRO B 1 18 ? -12.164 1.663 2.594 1 95.69 18 PRO B N 1
ATOM 1285 C CA . PRO B 1 18 ? -12.664 2.555 1.544 1 95.69 18 PRO B CA 1
ATOM 1286 C C . PRO B 1 18 ? -14.055 3.107 1.849 1 95.69 18 PRO B C 1
ATOM 1288 O O . PRO B 1 18 ? -14.492 4.074 1.217 1 95.69 18 PRO B O 1
ATOM 1291 N N . GLY B 1 19 ? -14.711 2.516 2.725 1 96.31 19 GLY B N 1
ATOM 1292 C CA . GLY B 1 19 ? -16.062 2.959 3.037 1 96.31 19 GLY B CA 1
ATOM 1293 C C . GLY B 1 19 ? -16.109 4.023 4.117 1 96.31 19 GLY B C 1
ATOM 1294 O O . GLY B 1 19 ? -17.156 4.613 4.375 1 96.31 19 GLY B O 1
ATOM 1295 N N . ASN B 1 20 ? -15.055 4.277 4.84 1 98.25 20 ASN B N 1
ATOM 1296 C CA . ASN B 1 20 ? -15.008 5.23 5.941 1 98.25 20 ASN B CA 1
ATOM 1297 C C . ASN B 1 20 ? -14.383 6.555 5.512 1 98.25 20 ASN B C 1
ATOM 1299 O O . ASN B 1 20 ? -13.18 6.758 5.668 1 98.25 20 ASN B O 1
ATOM 1303 N N . LYS B 1 21 ? -15.273 7.492 5.078 1 98.12 21 LYS B N 1
ATOM 1304 C CA . LYS B 1 21 ? -14.828 8.781 4.543 1 98.12 21 LYS B CA 1
ATOM 1305 C C . LYS B 1 21 ? -14.453 9.742 5.668 1 98.12 21 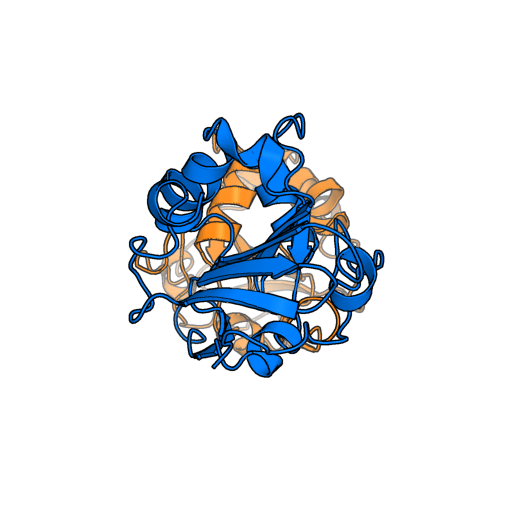LYS B C 1
ATOM 1307 O O . LYS B 1 21 ? -15.125 9.781 6.703 1 98.12 21 LYS B O 1
ATOM 1312 N N . VAL B 1 22 ? -13.398 10.492 5.492 1 98.81 22 VAL B N 1
ATOM 1313 C CA . VAL B 1 22 ? -12.969 11.578 6.367 1 98.81 22 VAL B CA 1
ATOM 1314 C C . VAL B 1 22 ? -12.664 12.82 5.535 1 98.81 22 VAL B C 1
ATOM 1316 O O . VAL B 1 22 ? -11.945 12.75 4.535 1 98.81 22 VAL B O 1
ATOM 1319 N N . ASN B 1 23 ? -13.227 13.914 5.867 1 98.81 23 ASN B N 1
ATOM 1320 C CA . ASN B 1 23 ? -12.977 15.18 5.199 1 98.81 23 ASN B CA 1
ATOM 1321 C C . ASN B 1 23 ? -12.203 16.141 6.094 1 98.81 23 ASN B C 1
ATOM 1323 O O . ASN B 1 23 ? -12.719 16.609 7.105 1 98.81 23 ASN B O 1
ATOM 1327 N N . LEU B 1 24 ? -10.922 16.484 5.734 1 98.81 24 LEU B N 1
ATOM 1328 C CA . LEU B 1 24 ? -10.031 17.25 6.598 1 98.81 24 LEU B CA 1
ATOM 1329 C C . LEU B 1 24 ? -10.5 18.703 6.699 1 98.81 24 LEU B C 1
ATOM 1331 O O . LEU B 1 24 ? -10.297 19.344 7.727 1 98.81 24 LEU B O 1
ATOM 1335 N N . ALA B 1 25 ? -11.094 19.219 5.602 1 98.69 25 ALA B N 1
ATOM 1336 C CA . ALA B 1 25 ? -11.641 20.562 5.684 1 98.69 25 ALA B CA 1
ATOM 1337 C C . ALA B 1 25 ? -12.68 20.672 6.797 1 98.69 25 ALA B C 1
ATOM 1339 O O . ALA B 1 25 ? -12.758 21.688 7.488 1 98.69 25 ALA B O 1
ATOM 1340 N N . LYS B 1 26 ? -13.461 19.656 6.973 1 98.62 26 LYS B N 1
ATOM 1341 C CA . LYS B 1 26 ? -14.461 19.609 8.039 1 98.62 26 LYS B CA 1
ATOM 1342 C C . LYS B 1 26 ? -13.812 19.344 9.391 1 98.62 26 LYS B C 1
ATOM 1344 O O . LYS B 1 26 ? -14.094 20.031 10.367 1 98.62 26 LYS B O 1
ATOM 1349 N N . GLU B 1 27 ? -12.914 18.297 9.477 1 98.56 27 GLU B N 1
ATOM 1350 C CA . GLU B 1 27 ? -12.258 17.906 10.719 1 98.56 27 GLU B CA 1
ATOM 1351 C C . GLU B 1 27 ? -11.5 19.078 11.344 1 98.56 27 GLU B C 1
ATOM 1353 O O . GLU B 1 27 ? -11.367 19.156 12.562 1 98.56 27 GLU B O 1
ATOM 1358 N N . LEU B 1 28 ? -10.969 19.969 10.469 1 98.75 28 LEU B N 1
ATOM 1359 C CA . LEU B 1 28 ? -10.055 21.016 10.938 1 98.75 28 LEU B CA 1
ATOM 1360 C C . LEU B 1 28 ? -10.648 22.391 10.719 1 98.75 28 LEU B C 1
ATOM 1362 O O . LEU B 1 28 ? -9.906 23.375 10.609 1 98.75 28 LEU B O 1
ATOM 1366 N N . SER B 1 29 ? -11.969 22.438 10.531 1 98.25 29 SER B N 1
ATOM 1367 C CA . SER B 1 29 ? -12.641 23.719 10.305 1 98.25 29 SER B CA 1
ATOM 1368 C C . SER B 1 29 ? -12.461 24.641 11.5 1 98.25 29 SER B C 1
ATOM 1370 O O . SER B 1 29 ? -12.625 25.859 11.367 1 98.25 29 SER B O 1
ATOM 1372 N N . SER B 1 30 ? -12.172 24.125 12.664 1 98.31 30 SER B N 1
ATOM 1373 C CA . SER B 1 30 ? -11.883 24.891 13.875 1 98.31 30 SER B CA 1
ATOM 1374 C C . SER B 1 30 ? -10.766 24.234 14.688 1 98.31 30 SER B C 1
ATOM 1376 O O . SER B 1 30 ? -10.602 23.016 14.648 1 98.31 30 SER B O 1
ATOM 1378 N N . GLY B 1 31 ? -9.953 25.062 15.398 1 98.12 31 GLY B N 1
ATOM 1379 C CA . GLY B 1 31 ? -8.891 24.547 16.234 1 98.12 31 GLY B CA 1
ATOM 1380 C C . GLY B 1 31 ? -7.578 24.344 15.5 1 98.12 31 GLY B C 1
ATOM 1381 O O . GLY B 1 31 ? -7.449 24.734 14.344 1 98.12 31 GLY B O 1
ATOM 1382 N N . LYS B 1 32 ? -6.605 23.812 16.156 1 98.44 32 LYS B N 1
ATOM 1383 C CA . LYS B 1 32 ? -5.281 23.531 15.609 1 98.44 32 LYS B CA 1
ATOM 1384 C C . LYS B 1 32 ? -5.234 22.172 14.938 1 98.44 32 LYS B C 1
ATOM 1386 O O . LYS B 1 32 ? -5.957 21.25 15.344 1 98.44 32 LYS B O 1
ATOM 1391 N N . GLY B 1 33 ? -4.445 22.109 13.914 1 98.56 33 GLY B N 1
ATOM 1392 C CA . GLY B 1 33 ? -4.254 20.828 13.227 1 98.56 33 GLY B CA 1
ATOM 1393 C C . GLY B 1 33 ? -2.891 20.719 12.57 1 98.56 33 GLY B C 1
ATOM 1394 O O . GLY B 1 33 ? -2.207 21.719 12.359 1 98.56 33 GLY B O 1
ATOM 1395 N N . LEU B 1 34 ? -2.488 19.531 12.297 1 98.88 34 LEU B N 1
ATOM 1396 C CA . LEU B 1 34 ? -1.252 19.188 11.602 1 98.88 34 LEU B CA 1
ATOM 1397 C C . LEU B 1 34 ? -1.497 18.078 10.57 1 98.88 34 LEU B C 1
ATOM 1399 O O . LEU B 1 34 ? -2.045 17.031 10.906 1 98.88 34 LEU B O 1
ATOM 1403 N N . ILE B 1 35 ? -1.25 18.375 9.344 1 98.88 35 ILE B N 1
ATOM 1404 C CA . ILE B 1 35 ? -1.354 17.406 8.258 1 98.88 35 ILE B CA 1
ATOM 1405 C C . ILE B 1 35 ? 0.04 17.062 7.746 1 98.88 35 ILE B C 1
ATOM 1407 O O . ILE B 1 35 ? 0.798 17.938 7.34 1 98.88 35 ILE B O 1
ATOM 1411 N N . ILE B 1 36 ? 0.389 15.836 7.77 1 98.88 36 ILE B N 1
ATOM 1412 C CA . ILE B 1 36 ? 1.684 15.344 7.316 1 98.88 36 ILE B CA 1
ATOM 1413 C C . ILE B 1 36 ? 1.498 14.492 6.062 1 98.88 36 ILE B C 1
ATOM 1415 O O . ILE B 1 36 ? 0.845 13.445 6.105 1 98.88 36 ILE B O 1
ATOM 1419 N N . GLY B 1 37 ? 2.01 14.953 4.98 1 98.56 37 GLY B N 1
ATOM 1420 C CA . GLY B 1 37 ? 2.006 14.18 3.748 1 98.56 37 GLY B CA 1
ATOM 1421 C C . GLY B 1 37 ? 3.268 13.359 3.555 1 98.56 37 GLY B C 1
ATOM 1422 O O . GLY B 1 37 ? 4.367 13.828 3.852 1 98.56 37 GLY B O 1
ATOM 1423 N N . VAL B 1 38 ? 3.133 12.164 3.092 1 98.62 38 VAL B N 1
ATOM 1424 C CA . VAL B 1 38 ? 4.277 11.281 2.896 1 98.62 38 VAL B CA 1
ATOM 1425 C C . VAL B 1 38 ? 4.172 10.594 1.539 1 98.62 38 VAL B C 1
ATOM 1427 O O . VAL B 1 38 ? 3.07 10.352 1.04 1 98.62 38 VAL B O 1
ATOM 1430 N N . PRO B 1 39 ? 5.289 10.188 0.938 1 98.06 39 PRO B N 1
ATOM 1431 C CA . PRO B 1 39 ? 5.266 9.57 -0.387 1 98.06 39 PRO B CA 1
ATOM 1432 C C . PRO B 1 39 ? 4.707 8.148 -0.36 1 98.06 39 PRO B C 1
ATOM 1434 O O . PRO B 1 39 ? 4 7.738 -1.286 1 98.06 39 PRO B O 1
ATOM 1437 N N . ALA B 1 40 ? 5.098 7.434 0.736 1 98.06 40 ALA B N 1
ATOM 1438 C CA . ALA B 1 40 ? 4.758 6.016 0.672 1 98.06 40 ALA B CA 1
ATOM 1439 C C . ALA B 1 40 ? 4.684 5.402 2.068 1 98.06 40 ALA B C 1
ATOM 1441 O O . ALA B 1 40 ? 5.656 5.457 2.828 1 98.06 40 ALA B O 1
ATOM 1442 N N . ALA B 1 41 ? 3.521 4.758 2.387 1 98.44 41 ALA B N 1
ATOM 1443 C CA . ALA B 1 41 ? 3.436 3.922 3.582 1 98.44 41 ALA B CA 1
ATOM 1444 C C . ALA B 1 41 ? 4.492 2.822 3.559 1 98.44 41 ALA B C 1
ATOM 1446 O O . ALA B 1 41 ? 4.777 2.246 2.506 1 98.44 41 ALA B O 1
ATOM 1447 N N . PHE B 1 42 ? 5.152 2.525 4.785 1 98.44 42 PHE B N 1
ATOM 1448 C CA . PHE B 1 42 ? 6.098 1.442 5.039 1 98.44 42 PHE B CA 1
ATOM 1449 C C . PHE B 1 42 ? 7.453 1.747 4.41 1 98.44 42 PHE B C 1
ATOM 1451 O O . PHE B 1 42 ? 8.414 0.999 4.602 1 98.44 42 PHE B O 1
ATOM 1458 N N . SER B 1 43 ? 7.582 2.836 3.557 1 97.19 43 SER B N 1
ATOM 1459 C CA . SER B 1 43 ? 8.914 3.189 3.076 1 97.19 43 SER B CA 1
ATOM 1460 C C . SER B 1 43 ? 9.852 3.518 4.234 1 97.19 43 SER B C 1
ATOM 1462 O O . SER B 1 43 ? 9.406 3.969 5.289 1 97.19 43 SER B O 1
ATOM 1464 N N . PRO B 1 44 ? 11.164 3.311 4.043 1 95.94 44 PRO B N 1
ATOM 1465 C CA . PRO B 1 44 ? 12.109 3.43 5.152 1 95.94 44 PRO B CA 1
ATOM 1466 C C . PRO B 1 44 ? 12.109 4.82 5.781 1 95.94 44 PRO B C 1
ATOM 1468 O O . PRO B 1 44 ? 11.984 4.949 7.004 1 95.94 44 PRO B O 1
ATOM 1471 N N . SER B 1 45 ? 12.242 5.945 5.039 1 95.19 45 SER B N 1
ATOM 1472 C CA . SER B 1 45 ? 12.289 7.293 5.594 1 95.19 45 SER B CA 1
ATOM 1473 C C . SER B 1 45 ? 10.992 7.641 6.312 1 95.19 45 SER B C 1
ATOM 1475 O O . SER B 1 45 ? 11.008 8.25 7.383 1 95.19 45 SER B O 1
ATOM 1477 N N . CYS B 1 46 ? 9.883 7.262 5.828 1 97.12 46 CYS B N 1
ATOM 1478 C CA . CYS B 1 46 ? 8.586 7.555 6.426 1 97.12 46 CYS B CA 1
ATOM 1479 C C . CYS B 1 46 ? 8.383 6.754 7.707 1 97.12 46 CYS B C 1
ATOM 1481 O O . CYS B 1 46 ? 7.812 7.258 8.672 1 97.12 46 CYS B O 1
ATOM 1483 N N . SER B 1 47 ? 8.883 5.531 7.738 1 97.5 47 SER B N 1
ATOM 1484 C CA . SER B 1 47 ? 8.531 4.574 8.789 1 97.5 47 SER B CA 1
ATOM 1485 C C . SER B 1 47 ? 9.609 4.52 9.867 1 97.5 47 SER B C 1
ATOM 1487 O O . SER B 1 47 ? 9.336 4.141 11.008 1 97.5 47 SER B O 1
ATOM 1489 N N . ASP B 1 48 ? 10.867 4.828 9.477 1 96.06 48 ASP B N 1
ATOM 1490 C CA . ASP B 1 48 ? 11.953 4.68 10.445 1 96.06 48 ASP B CA 1
ATOM 1491 C C . ASP B 1 48 ? 12.266 6.012 11.125 1 96.06 48 ASP B C 1
ATOM 1493 O O . ASP B 1 48 ? 12.766 6.035 12.25 1 96.06 48 ASP B O 1
ATOM 1497 N N . THR B 1 49 ? 11.969 7.129 10.43 1 95.44 49 THR B N 1
ATOM 1498 C CA . THR B 1 49 ? 12.438 8.406 10.953 1 95.44 49 THR B CA 1
ATOM 1499 C C . THR B 1 49 ? 11.289 9.414 11.031 1 95.44 49 THR B C 1
ATOM 1501 O O . THR B 1 49 ? 10.969 9.922 12.109 1 95.44 49 THR B O 1
ATOM 1504 N N . HIS B 1 50 ? 10.578 9.672 9.961 1 98.25 50 HIS B N 1
ATOM 1505 C CA . HIS B 1 50 ? 9.656 10.797 9.836 1 98.25 50 HIS B CA 1
ATOM 1506 C C . HIS B 1 50 ? 8.492 10.672 10.805 1 98.25 50 HIS B C 1
ATOM 1508 O O . HIS B 1 50 ? 8.438 11.375 11.812 1 98.25 50 HIS B O 1
ATOM 1514 N N . ILE B 1 51 ? 7.629 9.602 10.695 1 98.62 51 ILE B N 1
ATOM 1515 C CA . ILE B 1 51 ? 6.414 9.477 11.492 1 98.62 51 ILE B CA 1
ATOM 1516 C C . ILE B 1 51 ? 6.773 9.078 12.922 1 98.62 51 ILE B C 1
ATOM 1518 O O . ILE B 1 51 ? 6.215 9.617 13.875 1 98.62 51 ILE B O 1
ATOM 1522 N N . PRO B 1 52 ? 7.75 8.172 13.117 1 98.38 52 PRO B N 1
ATOM 1523 C CA . PRO B 1 52 ? 8.172 7.891 14.492 1 98.38 52 PRO B CA 1
ATOM 1524 C C . PRO B 1 52 ? 8.672 9.133 15.219 1 98.38 52 PRO B C 1
ATOM 1526 O O . PRO B 1 52 ? 8.492 9.258 16.438 1 98.38 52 PRO B O 1
ATOM 1529 N N . GLY B 1 53 ? 9.352 10.008 14.484 1 98.19 53 GLY B N 1
ATOM 1530 C CA . GLY B 1 53 ? 9.742 11.266 15.086 1 98.19 53 GLY B CA 1
ATOM 1531 C C . GLY B 1 53 ? 8.578 12.055 15.641 1 98.19 53 GLY B C 1
ATOM 1532 O O . GLY B 1 53 ? 8.68 12.648 16.719 1 98.19 53 GLY B O 1
ATOM 1533 N N . TYR B 1 54 ? 7.477 12.109 14.906 1 98.62 54 TYR B N 1
ATOM 1534 C CA . TYR B 1 54 ? 6.273 12.766 15.398 1 98.62 54 TYR B CA 1
ATOM 1535 C C . TYR B 1 54 ? 5.68 12.016 16.578 1 98.62 54 TYR B C 1
ATOM 1537 O O . TYR B 1 54 ? 5.324 12.625 17.594 1 98.62 54 TYR B O 1
ATOM 1545 N N . ILE B 1 55 ? 5.555 10.711 16.547 1 98.25 55 ILE B N 1
ATOM 1546 C CA . ILE B 1 55 ? 4.953 9.883 17.578 1 98.25 55 ILE B CA 1
ATOM 1547 C C . ILE B 1 55 ? 5.699 10.078 18.891 1 98.25 55 ILE B C 1
ATOM 1549 O O . ILE B 1 55 ? 5.086 10.125 19.969 1 98.25 55 ILE B O 1
ATOM 1553 N N . ALA B 1 56 ? 6.98 10.266 18.766 1 97.06 56 ALA B N 1
ATOM 1554 C CA . ALA B 1 56 ? 7.824 10.312 19.969 1 97.06 56 ALA B CA 1
ATOM 1555 C C . ALA B 1 56 ? 7.918 11.727 20.516 1 97.06 56 ALA B C 1
ATOM 1557 O O . ALA B 1 56 ? 8.445 11.945 21.609 1 97.06 56 ALA B O 1
ATOM 1558 N N . ASN B 1 57 ? 7.465 12.648 19.797 1 97.88 57 ASN B N 1
ATOM 1559 C CA . ASN B 1 57 ? 7.668 14.047 20.172 1 97.88 57 ASN B CA 1
ATOM 1560 C C . ASN B 1 57 ? 6.637 14.5 21.203 1 97.88 57 ASN B C 1
ATOM 1562 O O . ASN B 1 57 ? 5.434 14.461 20.938 1 97.88 57 ASN B O 1
ATOM 1566 N N . ASP B 1 58 ? 7.082 15.047 22.312 1 96.69 58 ASP B N 1
ATOM 1567 C CA . ASP B 1 58 ? 6.219 15.438 23.422 1 96.69 58 ASP B CA 1
ATOM 1568 C C . ASP B 1 58 ? 5.316 16.609 23.031 1 96.69 58 ASP B C 1
ATOM 1570 O O . ASP B 1 58 ? 4.234 16.781 23.609 1 96.69 58 ASP B O 1
ATOM 1574 N N . LYS B 1 59 ? 5.684 17.328 22.094 1 97.62 59 LYS B N 1
ATOM 1575 C CA . LYS B 1 59 ? 4.922 18.516 21.688 1 97.62 59 LYS B CA 1
ATOM 1576 C C . LYS B 1 59 ? 3.742 18.125 20.797 1 97.62 59 LYS B C 1
ATOM 1578 O O . LYS B 1 59 ? 2.895 18.969 20.5 1 97.62 59 LYS B O 1
ATOM 1583 N N . LEU B 1 60 ? 3.707 16.891 20.328 1 98 60 LEU B N 1
ATOM 1584 C CA . LEU B 1 60 ? 2.615 16.438 19.484 1 98 60 LEU B CA 1
ATOM 1585 C C . LEU B 1 60 ? 1.266 16.656 20.156 1 98 60 LEU B C 1
ATOM 1587 O O . LEU B 1 60 ? 0.276 16.969 19.484 1 98 60 LEU B O 1
ATOM 1591 N N . LYS B 1 61 ? 1.235 16.578 21.438 1 95.25 61 LYS B N 1
ATOM 1592 C CA . LYS B 1 61 ? -0.004 16.672 22.203 1 95.25 61 LYS B CA 1
ATOM 1593 C C . LYS B 1 61 ? -0.606 18.078 22.078 1 95.25 61 LYS B C 1
ATOM 1595 O O . LYS B 1 61 ? -1.815 18.25 22.25 1 95.25 61 LYS B O 1
ATOM 1600 N N . SER B 1 62 ? 0.145 19.016 21.734 1 96.81 62 SER B N 1
ATOM 1601 C CA . SER B 1 62 ? -0.32 20.391 21.656 1 96.81 62 SER B CA 1
ATOM 1602 C C . SER B 1 62 ? -0.576 20.797 20.203 1 96.81 62 SER B C 1
ATOM 1604 O O . SER B 1 62 ? -0.968 21.938 19.938 1 96.81 62 SER B O 1
ATOM 1606 N N . ALA B 1 63 ? -0.406 19.922 19.297 1 97.88 63 ALA B N 1
ATOM 1607 C CA . ALA B 1 63 ? -0.494 20.219 17.859 1 97.88 63 ALA B CA 1
ATOM 1608 C C . ALA B 1 63 ? -1.941 20.188 17.391 1 97.88 63 ALA B C 1
ATOM 1610 O O . ALA B 1 63 ? -2.234 20.547 16.25 1 97.88 63 ALA B O 1
ATOM 1611 N N . GLY B 1 64 ? -2.873 19.75 18.297 1 98.31 64 GLY B N 1
ATOM 1612 C CA . GLY B 1 64 ? -4.246 19.547 17.859 1 98.31 64 GLY B CA 1
ATOM 1613 C C . GLY B 1 64 ? -4.473 18.219 17.172 1 98.31 64 GLY B C 1
ATOM 1614 O O . GLY B 1 64 ? -3.867 17.219 17.547 1 98.31 64 GLY B O 1
ATOM 1615 N N . LYS B 1 65 ? -5.43 18.203 16.234 1 98.56 65 LYS B N 1
ATOM 1616 C CA . LYS B 1 65 ? -5.676 16.969 15.492 1 98.56 65 LYS B CA 1
ATOM 1617 C C . LYS B 1 65 ? -4.574 16.734 14.461 1 98.56 65 LYS B C 1
ATOM 1619 O O . LYS B 1 65 ? -4.254 17.609 13.664 1 98.56 65 LYS B O 1
ATOM 1624 N N . VAL B 1 66 ? -3.996 15.594 14.469 1 98.88 66 VAL B N 1
ATOM 1625 C CA . VAL B 1 66 ? -2.859 15.289 13.609 1 98.88 66 VAL B CA 1
ATOM 1626 C C . VAL B 1 66 ? -3.23 14.172 12.641 1 98.88 66 VAL B C 1
ATOM 1628 O O . VAL B 1 66 ? -3.775 13.141 13.047 1 98.88 66 VAL B O 1
ATOM 1631 N N . PHE B 1 67 ? -2.912 14.375 11.352 1 98.94 67 PHE B N 1
ATOM 1632 C CA . PHE B 1 67 ? -3.24 13.43 10.297 1 98.94 67 PHE B CA 1
ATOM 1633 C C . PHE B 1 67 ? -2.02 13.148 9.422 1 98.94 67 PHE B C 1
ATOM 1635 O O . PHE B 1 67 ? -1.264 14.062 9.094 1 98.94 67 PHE B O 1
ATOM 1642 N N . VAL B 1 68 ? -1.795 11.945 9.109 1 98.94 68 VAL B N 1
ATOM 1643 C CA . VAL B 1 68 ? -0.861 11.516 8.07 1 98.94 68 VAL B CA 1
ATOM 1644 C C . VAL B 1 68 ? -1.631 11.133 6.812 1 98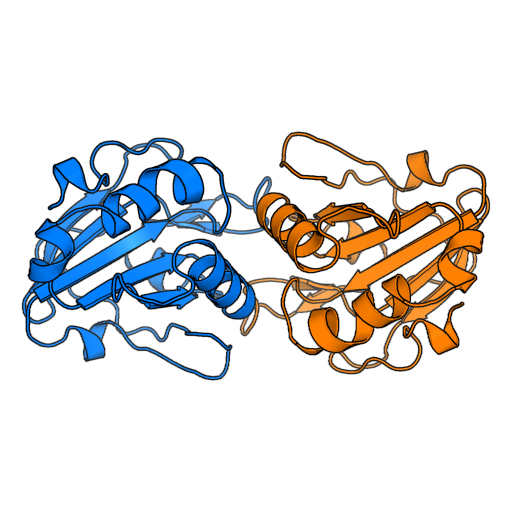.94 68 VAL B C 1
ATOM 1646 O O . VAL B 1 68 ? -2.623 10.406 6.879 1 98.94 68 VAL B O 1
ATOM 1649 N N . VAL B 1 69 ? -1.238 11.641 5.68 1 98.88 69 VAL B N 1
ATOM 1650 C CA . VAL B 1 69 ? -1.926 11.391 4.418 1 98.88 69 VAL B CA 1
ATOM 1651 C C . VAL B 1 69 ? -0.95 10.797 3.406 1 98.88 69 VAL B C 1
ATOM 1653 O O . VAL B 1 69 ? 0.166 11.289 3.24 1 98.88 69 VAL B O 1
ATOM 1656 N N . SER B 1 70 ? -1.307 9.742 2.789 1 98.75 70 SER B N 1
ATOM 1657 C CA . SER B 1 70 ? -0.592 9.133 1.672 1 98.75 70 SER B CA 1
ATOM 1658 C C . SER B 1 70 ? -1.555 8.68 0.579 1 98.75 70 SER B C 1
ATOM 1660 O O . SER B 1 70 ? -2.727 8.414 0.85 1 98.75 70 SER B O 1
ATOM 1662 N N . VAL B 1 71 ? -1.05 8.562 -0.632 1 98.31 71 VAL B N 1
ATOM 1663 C CA . VAL B 1 71 ? -1.865 8.117 -1.757 1 98.31 71 VAL B CA 1
ATOM 1664 C C . VAL B 1 71 ? -2.098 6.609 -1.664 1 98.31 71 VAL B C 1
ATOM 1666 O O . VAL B 1 71 ? -2.938 6.059 -2.379 1 98.31 71 VAL B O 1
ATOM 1669 N N . ASN B 1 72 ? -1.432 5.855 -0.832 1 98.5 72 ASN B N 1
ATOM 1670 C CA . ASN B 1 72 ? -1.718 4.445 -0.588 1 98.5 72 ASN B CA 1
ATOM 1671 C C . ASN B 1 72 ? -3.186 4.227 -0.234 1 98.5 72 ASN B C 1
ATOM 1673 O O . ASN B 1 72 ? -3.859 5.141 0.241 1 98.5 72 ASN B O 1
ATOM 1677 N N . ASP B 1 73 ? -3.68 3.066 -0.467 1 98.25 73 ASP B N 1
ATOM 1678 C CA . ASP B 1 73 ? -5.09 2.783 -0.218 1 98.25 73 ASP B CA 1
ATOM 1679 C C . ASP B 1 73 ? -5.359 2.615 1.275 1 9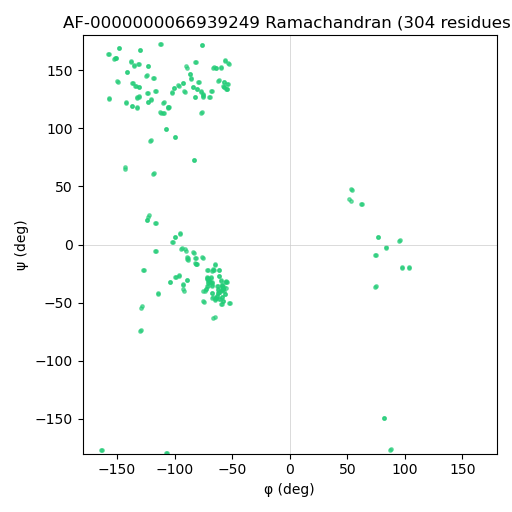8.25 73 ASP B C 1
ATOM 1681 O O . ASP B 1 73 ? -4.426 2.566 2.08 1 98.25 73 ASP B O 1
ATOM 1685 N N . ALA B 1 74 ? -6.656 2.525 1.618 1 98.56 74 ALA B N 1
ATOM 1686 C CA . ALA B 1 74 ? -7.09 2.623 3.01 1 98.56 74 ALA B CA 1
ATOM 1687 C C . ALA B 1 74 ? -6.645 1.401 3.809 1 98.56 74 ALA B C 1
ATOM 1689 O O . ALA B 1 74 ? -6.352 1.507 5.004 1 98.56 74 ALA B O 1
ATOM 1690 N N . PHE B 1 75 ? -6.559 0.168 3.203 1 98.5 75 PHE B N 1
ATOM 1691 C CA . PHE B 1 75 ? -6.137 -1.037 3.906 1 98.5 75 PHE B CA 1
ATOM 1692 C C . PHE B 1 75 ? -4.664 -0.951 4.289 1 98.5 75 PHE B C 1
ATOM 1694 O O . PHE B 1 75 ? -4.285 -1.301 5.41 1 98.5 75 PHE B O 1
ATOM 1701 N N . VAL B 1 76 ? -3.885 -0.439 3.336 1 98.69 76 VAL B N 1
ATOM 1702 C CA . VAL B 1 76 ? -2.455 -0.265 3.578 1 98.69 76 VAL B CA 1
ATOM 1703 C C . VAL B 1 76 ? -2.242 0.76 4.688 1 98.69 76 VAL B C 1
ATOM 1705 O O . VAL B 1 76 ? -1.454 0.531 5.609 1 98.69 76 VAL B O 1
ATOM 1708 N N . MET B 1 77 ? -2.912 1.888 4.621 1 98.81 77 MET B N 1
ATOM 1709 C CA . MET B 1 77 ? -2.748 2.924 5.637 1 98.81 77 MET B CA 1
ATOM 1710 C C . MET B 1 77 ? -3.148 2.406 7.016 1 98.81 77 MET B C 1
ATOM 1712 O O . MET B 1 77 ? -2.512 2.738 8.016 1 98.81 77 MET B O 1
ATOM 1716 N N . LYS B 1 78 ? -4.25 1.635 7.078 1 98.62 78 LYS B N 1
ATOM 1717 C CA . LYS B 1 78 ? -4.66 1.019 8.336 1 98.62 78 LYS B CA 1
ATOM 1718 C C . LYS B 1 78 ? -3.559 0.125 8.898 1 98.62 78 LYS B C 1
ATOM 1720 O O . LYS B 1 78 ? -3.221 0.215 10.078 1 98.62 78 LYS B O 1
ATOM 1725 N N . ALA B 1 79 ? -3.021 -0.722 8.062 1 98.62 79 ALA B N 1
ATOM 1726 C CA . ALA B 1 79 ? -1.966 -1.643 8.477 1 98.62 79 ALA B CA 1
ATOM 1727 C C . ALA B 1 79 ? -0.723 -0.883 8.93 1 98.62 79 ALA B C 1
ATOM 1729 O O . ALA B 1 79 ? -0.076 -1.27 9.906 1 98.62 79 ALA B O 1
ATOM 1730 N N . TRP B 1 80 ? -0.349 0.187 8.188 1 98.81 80 TRP B N 1
ATOM 1731 C CA . TRP B 1 80 ? 0.822 0.989 8.523 1 98.81 80 TRP B CA 1
ATOM 1732 C C . TRP B 1 80 ? 0.641 1.674 9.875 1 98.81 80 TRP B C 1
ATOM 1734 O O . TRP B 1 80 ? 1.549 1.665 10.711 1 98.81 80 TRP B O 1
ATOM 1744 N N . ALA B 1 81 ? -0.53 2.275 10.078 1 98.62 81 ALA B N 1
ATOM 1745 C CA . ALA B 1 81 ? -0.844 2.873 11.375 1 98.62 81 ALA B CA 1
ATOM 1746 C C . ALA B 1 81 ? -0.625 1.875 12.508 1 98.62 81 ALA B C 1
ATOM 1748 O O . ALA B 1 81 ? 0.022 2.193 13.508 1 98.62 81 ALA B O 1
ATOM 1749 N N . LYS B 1 82 ? -1.202 0.682 12.336 1 97.94 82 LYS B N 1
ATOM 1750 C CA . LYS B 1 82 ? -1.076 -0.36 13.344 1 97.94 82 LYS B CA 1
ATOM 1751 C C . LYS B 1 82 ? 0.387 -0.715 13.594 1 97.94 82 LYS B C 1
ATOM 1753 O O . LYS B 1 82 ? 0.796 -0.927 14.734 1 97.94 82 LYS B O 1
ATOM 1758 N N . SER B 1 83 ? 1.179 -0.761 12.562 1 97.81 83 SER B N 1
ATOM 1759 C CA . SER B 1 83 ? 2.582 -1.143 12.68 1 97.81 83 SER B CA 1
ATOM 1760 C C . SER B 1 83 ? 3.375 -0.094 13.453 1 97.81 83 SER B C 1
ATOM 1762 O O . SER B 1 83 ? 4.348 -0.422 14.141 1 97.81 83 SER B O 1
ATOM 1764 N N . LEU B 1 84 ? 3.064 1.147 13.359 1 97.94 84 LEU B N 1
ATOM 1765 C CA . LEU B 1 84 ? 3.822 2.238 13.961 1 97.94 84 LEU B CA 1
ATOM 1766 C C . LEU B 1 84 ? 3.271 2.59 15.336 1 97.94 84 LEU B C 1
ATOM 1768 O O . LEU B 1 84 ? 4.016 3.051 16.203 1 97.94 84 LEU B O 1
ATOM 1772 N N . ASP B 1 85 ? 2.014 2.455 15.43 1 96.62 85 ASP B N 1
ATOM 1773 C CA . ASP B 1 85 ? 1.297 2.91 16.609 1 96.62 85 ASP B CA 1
ATOM 1774 C C . ASP B 1 85 ? 0.157 1.956 16.969 1 96.62 85 ASP B C 1
ATOM 1776 O O . ASP B 1 85 ? -1.015 2.338 16.922 1 96.62 85 ASP B O 1
ATOM 1780 N N . GLU B 1 86 ? 0.427 0.81 17.328 1 93 86 GLU B N 1
ATOM 1781 C CA . GLU B 1 86 ? -0.511 -0.294 17.5 1 93 86 GLU B CA 1
ATOM 1782 C C . GLU B 1 86 ? -1.606 0.065 18.5 1 93 86 GLU B C 1
ATOM 1784 O O . GLU B 1 86 ? -2.777 -0.256 18.297 1 93 86 GLU B O 1
ATOM 1789 N N . THR B 1 87 ? -1.212 0.763 19.516 1 94.62 87 THR B N 1
ATOM 1790 C CA . THR B 1 87 ? -2.172 1.079 20.562 1 94.62 87 THR B CA 1
ATOM 1791 C C . THR B 1 87 ? -2.814 2.441 20.312 1 94.62 87 THR B C 1
ATOM 1793 O O . THR B 1 87 ? -3.623 2.908 21.125 1 94.62 87 THR B O 1
ATOM 1796 N N . LYS B 1 88 ? -2.4 3.139 19.297 1 94.19 88 LYS B N 1
ATOM 1797 C CA . LYS B 1 88 ? -2.916 4.453 18.906 1 94.19 88 LYS B CA 1
ATOM 1798 C C . LYS B 1 88 ? -2.676 5.477 20.016 1 94.19 88 LYS B C 1
ATOM 1800 O O . LYS B 1 88 ? -3.494 6.375 20.234 1 94.19 88 LYS B O 1
ATOM 1805 N N . LYS B 1 89 ? -1.608 5.391 20.719 1 95.5 89 LYS B N 1
ATOM 1806 C CA . LYS B 1 89 ? -1.308 6.262 21.844 1 95.5 89 LYS B CA 1
ATOM 1807 C C . LYS B 1 89 ? -0.998 7.68 21.391 1 95.5 89 LYS B C 1
ATOM 1809 O O . LYS B 1 89 ? -1.29 8.648 22.094 1 95.5 89 LYS B O 1
ATOM 1814 N N . SER B 1 90 ? -0.457 7.828 20.219 1 96.81 90 SER B N 1
ATOM 1815 C CA . SER B 1 90 ? -0.067 9.141 19.719 1 96.81 90 SER B CA 1
ATOM 1816 C C . SER B 1 90 ? -1.288 9.984 19.359 1 96.81 90 SER B C 1
ATOM 1818 O O . SER B 1 90 ? -1.22 11.219 19.359 1 96.81 90 SER B O 1
ATOM 1820 N N . GLY B 1 91 ? -2.396 9.266 18.969 1 97.69 91 GLY B N 1
ATOM 1821 C CA . GLY B 1 91 ? -3.588 9.961 18.516 1 97.69 91 GLY B CA 1
ATOM 1822 C C . GLY B 1 91 ? -3.529 10.344 17.047 1 97.69 91 GLY B C 1
ATOM 1823 O O . GLY B 1 91 ? -4.477 10.922 16.516 1 97.69 91 GLY B O 1
ATOM 1824 N N . ILE B 1 92 ? -2.43 10.055 16.375 1 98.75 92 ILE B N 1
ATOM 1825 C CA . ILE B 1 92 ? -2.295 10.383 14.961 1 98.75 92 ILE B CA 1
ATOM 1826 C C . ILE B 1 92 ? -3.246 9.516 14.141 1 98.75 92 ILE B C 1
ATOM 1828 O O . ILE B 1 92 ? -3.342 8.305 14.359 1 98.75 92 ILE B O 1
ATOM 1832 N N . ARG B 1 93 ? -4 10.086 13.234 1 98.75 93 ARG B N 1
ATOM 1833 C CA . ARG B 1 93 ? -4.879 9.375 12.312 1 98.75 93 ARG B CA 1
ATOM 1834 C C . ARG B 1 93 ? -4.238 9.242 10.938 1 98.75 93 ARG B C 1
ATOM 1836 O O . ARG B 1 93 ? -3.652 10.203 10.422 1 98.75 93 ARG B O 1
ATOM 1843 N N . PHE B 1 94 ? -4.301 8.094 10.359 1 98.88 94 PHE B N 1
ATOM 1844 C CA . PHE B 1 94 ? -3.686 7.777 9.078 1 98.88 94 PHE B CA 1
ATOM 1845 C C . PHE B 1 94 ? -4.738 7.68 7.984 1 98.88 94 PHE B C 1
ATOM 1847 O O . PHE B 1 94 ? -5.602 6.801 8.016 1 98.88 94 PHE B O 1
ATOM 1854 N N . LEU B 1 95 ? -4.652 8.555 6.969 1 98.94 95 LEU B N 1
ATOM 1855 C CA . LEU B 1 95 ? -5.699 8.664 5.957 1 98.94 95 LEU B CA 1
ATOM 1856 C C . LEU B 1 95 ? -5.152 8.328 4.574 1 98.94 95 LEU B C 1
ATOM 1858 O O . LEU B 1 95 ? -4.027 8.703 4.238 1 98.94 95 LEU B O 1
ATOM 1862 N N . ALA B 1 96 ? -6.043 7.684 3.865 1 98.81 96 ALA B N 1
ATOM 1863 C CA . ALA B 1 96 ? -5.73 7.301 2.492 1 98.81 96 ALA B CA 1
ATOM 1864 C C . ALA B 1 96 ? -6.281 8.32 1.498 1 98.81 96 ALA B C 1
ATOM 1866 O O . ALA B 1 96 ? -7.406 8.797 1.65 1 98.81 96 ALA B O 1
ATOM 1867 N N . ASP B 1 97 ? -5.492 8.672 0.508 1 98.62 97 ASP B N 1
ATOM 1868 C CA . ASP B 1 97 ? -5.863 9.484 -0.645 1 98.62 97 ASP B CA 1
ATOM 1869 C C . ASP B 1 97 ? -5.699 8.703 -1.945 1 98.62 97 ASP B C 1
ATOM 1871 O O . ASP B 1 97 ? -4.98 9.133 -2.852 1 98.62 97 ASP B O 1
ATOM 1875 N N . PRO B 1 98 ? -6.438 7.598 -2.09 1 97.81 98 PRO B N 1
ATOM 1876 C CA . PRO B 1 98 ? -6.121 6.656 -3.168 1 97.81 98 PRO B CA 1
ATOM 1877 C C . PRO B 1 98 ? -6.207 7.297 -4.551 1 97.81 98 PRO B C 1
ATOM 1879 O O . PRO B 1 98 ? -5.438 6.945 -5.449 1 97.81 98 PRO B O 1
ATOM 1882 N N . SER B 1 99 ? -7.035 8.258 -4.785 1 96 99 SER B N 1
ATOM 1883 C CA . SER B 1 99 ? -7.152 8.891 -6.094 1 96 99 SER B CA 1
ATOM 1884 C C . SER B 1 99 ? -6.066 9.938 -6.301 1 96 99 SER B C 1
ATOM 1886 O O . SER B 1 99 ? -5.852 10.406 -7.422 1 96 99 SER B O 1
ATOM 1888 N N . GLY B 1 100 ? -5.438 10.367 -5.219 1 97.75 100 GLY B N 1
ATOM 1889 C CA . GLY B 1 100 ? -4.449 11.438 -5.273 1 97.75 100 GLY B CA 1
ATOM 1890 C C . GLY B 1 100 ? -5.066 12.812 -5.41 1 97.75 100 GLY B C 1
ATOM 1891 O O . GLY B 1 100 ? -4.355 13.805 -5.617 1 97.75 100 GLY B O 1
ATOM 1892 N N . GLU B 1 101 ? -6.383 12.883 -5.328 1 98.19 101 GLU B N 1
ATOM 1893 C CA . GLU B 1 101 ? -7.074 14.141 -5.566 1 98.19 101 GLU B CA 1
ATOM 1894 C C . GLU B 1 101 ? -6.684 15.195 -4.531 1 98.19 101 GLU B C 1
ATOM 1896 O O . GLU B 1 101 ? -6.438 16.359 -4.879 1 98.19 101 GLU B O 1
ATOM 1901 N N . PHE B 1 102 ? -6.629 14.836 -3.242 1 98.56 102 PHE B N 1
ATOM 1902 C CA . PHE B 1 102 ? -6.211 15.75 -2.186 1 98.56 102 PHE B CA 1
ATOM 1903 C C . PHE B 1 102 ? -4.785 16.234 -2.418 1 98.56 102 PHE B C 1
ATOM 1905 O O . PHE B 1 102 ? -4.508 17.422 -2.338 1 98.56 102 PHE B O 1
ATOM 1912 N N . THR B 1 103 ? -3.912 15.305 -2.715 1 98.44 103 THR B N 1
ATOM 1913 C CA . THR B 1 103 ? -2.502 15.57 -2.982 1 98.44 103 THR B CA 1
ATOM 1914 C C . THR B 1 103 ? -2.348 16.531 -4.152 1 98.44 103 THR B C 1
ATOM 1916 O O . THR B 1 103 ? -1.584 17.5 -4.074 1 98.44 103 THR B O 1
ATOM 1919 N N . ARG B 1 104 ? -3.08 16.297 -5.207 1 98.44 104 ARG B N 1
ATOM 1920 C CA . ARG B 1 104 ? -3.01 17.156 -6.383 1 98.44 104 ARG B CA 1
ATOM 1921 C C . ARG B 1 104 ? -3.566 18.531 -6.082 1 98.44 104 ARG B C 1
ATOM 1923 O O . ARG B 1 104 ? -3.066 19.531 -6.598 1 98.44 104 ARG B O 1
ATOM 1930 N N . ALA B 1 105 ? -4.594 18.656 -5.254 1 98.44 105 ALA B N 1
ATOM 1931 C CA . ALA B 1 105 ? -5.223 19.938 -4.922 1 98.44 105 ALA B CA 1
ATOM 1932 C C . ALA B 1 105 ? -4.23 20.875 -4.238 1 98.44 105 ALA B C 1
ATOM 1934 O O . ALA B 1 105 ? -4.348 22.094 -4.352 1 98.44 105 ALA B O 1
ATOM 1935 N N . TRP B 1 106 ? -3.199 20.297 -3.541 1 98.12 106 TRP B N 1
ATOM 1936 C CA . TRP B 1 106 ? -2.189 21.094 -2.855 1 98.12 106 TRP B CA 1
ATOM 1937 C C . TRP B 1 106 ? -0.918 21.203 -3.689 1 98.12 106 TRP B C 1
ATOM 1939 O O . TRP B 1 106 ? 0.097 21.719 -3.221 1 98.12 106 TRP B O 1
ATOM 1949 N N . ASP B 1 107 ? -1.021 20.672 -4.91 1 97.81 107 ASP B N 1
ATOM 1950 C CA . ASP B 1 107 ? 0.085 20.719 -5.863 1 97.81 107 ASP B CA 1
ATOM 1951 C C . ASP B 1 107 ? 1.361 20.141 -5.25 1 97.81 107 ASP B C 1
ATOM 1953 O O . ASP B 1 107 ? 2.42 20.781 -5.309 1 97.81 107 ASP B O 1
ATOM 1957 N N . VAL B 1 108 ? 1.228 18.984 -4.621 1 97.81 108 VAL B N 1
ATOM 1958 C CA . VAL B 1 108 ? 2.385 18.344 -4.008 1 97.81 108 VAL B CA 1
ATOM 1959 C C . VAL B 1 108 ? 2.547 16.938 -4.562 1 97.81 108 VAL B C 1
ATOM 1961 O O . VAL B 1 108 ? 3.129 16.062 -3.91 1 97.81 108 VAL B O 1
ATOM 1964 N N . GLU B 1 109 ? 1.979 16.688 -5.715 1 97.88 109 GLU B N 1
ATOM 1965 C CA . GLU B 1 109 ? 2.141 15.383 -6.344 1 97.88 109 GLU B CA 1
ATOM 1966 C C . GLU B 1 109 ? 3.42 15.328 -7.176 1 97.88 109 GLU B C 1
ATOM 1968 O O . GLU B 1 109 ? 3.779 16.297 -7.836 1 97.88 109 GLU B O 1
ATOM 1973 N N . PHE B 1 110 ? 4.09 14.297 -7.223 1 97.38 110 PHE B N 1
ATOM 1974 C CA . PHE B 1 110 ? 5.148 14.008 -8.18 1 97.38 110 PHE B CA 1
ATOM 1975 C C . PHE B 1 110 ? 4.965 12.625 -8.789 1 97.38 110 PHE B C 1
ATOM 1977 O O . PHE B 1 110 ? 4.289 11.766 -8.211 1 97.38 110 PHE B O 1
ATOM 1984 N N . ASP B 1 111 ? 5.488 12.453 -9.922 1 96.44 111 ASP B N 1
ATOM 1985 C CA . ASP B 1 111 ? 5.352 11.172 -10.617 1 96.44 111 ASP B CA 1
ATOM 1986 C C . ASP B 1 111 ? 6.289 10.125 -10.023 1 96.44 111 ASP B C 1
ATOM 1988 O O . ASP B 1 111 ? 7.512 10.281 -10.078 1 96.44 111 ASP B O 1
ATOM 1992 N N . ALA B 1 112 ? 5.719 9.117 -9.414 1 95.44 112 ALA B N 1
ATOM 1993 C CA . ALA B 1 112 ? 6.48 8 -8.859 1 95.44 112 ALA B CA 1
ATOM 1994 C C . ALA B 1 112 ? 6.027 6.672 -9.461 1 95.44 112 ALA B C 1
ATOM 1996 O O . ALA B 1 112 ? 6.16 5.621 -8.828 1 95.44 112 ALA B O 1
ATOM 1997 N N . SER B 1 113 ? 5.477 6.668 -10.633 1 93.5 113 SER B N 1
ATOM 1998 C CA . SER B 1 113 ? 4.832 5.504 -11.227 1 93.5 113 SER B CA 1
ATOM 1999 C C . SER B 1 113 ? 5.824 4.367 -11.445 1 93.5 113 SER B C 1
ATOM 2001 O O . SER B 1 113 ? 5.484 3.197 -11.273 1 93.5 113 SER B O 1
ATOM 2003 N N . SER B 1 114 ? 7.074 4.68 -11.805 1 89.56 114 SER B N 1
ATOM 2004 C CA . SER B 1 114 ? 8.062 3.656 -12.117 1 89.56 114 SER B CA 1
ATOM 2005 C C . SER B 1 114 ? 8.508 2.908 -10.867 1 89.56 114 SER B C 1
ATOM 2007 O O . SER B 1 114 ? 8.922 1.75 -10.938 1 89.56 114 SER B O 1
ATOM 2009 N N . ILE B 1 115 ? 8.336 3.508 -9.664 1 92.19 115 ILE B N 1
ATOM 2010 C CA . ILE B 1 115 ? 8.883 2.932 -8.445 1 92.19 115 ILE B CA 1
ATOM 2011 C C . ILE B 1 115 ? 7.738 2.512 -7.516 1 92.19 115 ILE B C 1
ATOM 2013 O O . ILE B 1 115 ? 7.766 1.418 -6.949 1 92.19 115 ILE B O 1
ATOM 2017 N N . LEU B 1 116 ? 6.707 3.395 -7.438 1 95.69 116 LEU B N 1
ATOM 2018 C CA . LEU B 1 116 ? 5.672 3.195 -6.43 1 95.69 116 LEU B CA 1
ATOM 2019 C C . LEU B 1 116 ? 4.316 2.941 -7.082 1 95.69 116 LEU B C 1
ATOM 2021 O O . LEU B 1 116 ? 3.322 2.713 -6.391 1 95.69 116 LEU B O 1
ATOM 2025 N N . GLY B 1 117 ? 4.258 3.047 -8.445 1 94.44 117 GLY B N 1
ATOM 2026 C CA . GLY B 1 117 ? 3.094 2.568 -9.172 1 94.44 117 GLY B CA 1
ATOM 2027 C C . GLY B 1 117 ? 2.178 3.686 -9.633 1 94.44 117 GLY B C 1
ATOM 2028 O O . GLY B 1 117 ? 1.373 3.5 -10.547 1 94.44 117 GLY B O 1
ATOM 2029 N N . ASN B 1 118 ? 2.256 4.82 -9.078 1 96.38 118 ASN B N 1
ATOM 2030 C CA . ASN B 1 118 ? 1.422 5.957 -9.453 1 96.38 118 ASN B CA 1
ATOM 2031 C C . ASN B 1 118 ? 1.979 7.266 -8.906 1 96.38 118 ASN B C 1
ATOM 2033 O O . ASN B 1 118 ? 3.146 7.336 -8.516 1 96.38 118 ASN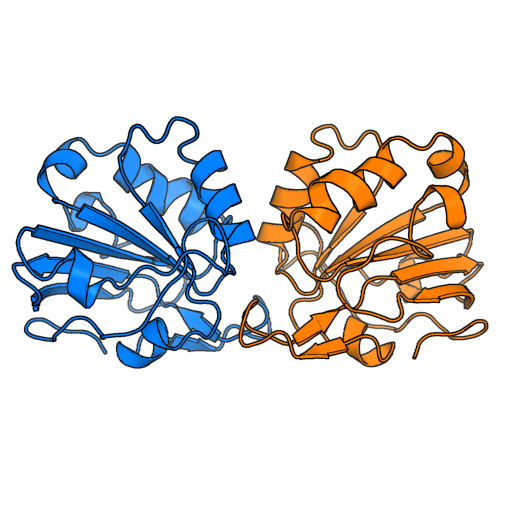 B O 1
ATOM 2037 N N . GLY B 1 119 ? 1.22 8.305 -9.156 1 96.94 119 GLY B N 1
ATOM 2038 C CA . GLY B 1 119 ? 1.602 9.555 -8.516 1 96.94 119 GLY B CA 1
ATOM 2039 C C . GLY B 1 119 ? 1.564 9.492 -7.004 1 96.94 119 GLY B C 1
ATOM 2040 O O . GLY B 1 119 ? 0.665 8.875 -6.426 1 96.94 119 GLY B O 1
ATOM 2041 N N . ARG B 1 120 ? 2.576 10.148 -6.43 1 98.06 120 ARG B N 1
ATOM 2042 C CA . ARG B 1 120 ? 2.666 10.141 -4.973 1 98.06 120 ARG B CA 1
ATOM 2043 C C . ARG B 1 120 ? 2.844 11.555 -4.43 1 98.06 120 ARG B C 1
ATOM 2045 O O . ARG B 1 120 ? 3.062 12.492 -5.191 1 98.06 120 ARG B O 1
ATOM 2052 N N . SER B 1 121 ? 2.686 11.68 -3.158 1 98.06 121 SER B N 1
ATOM 2053 C CA . SER B 1 121 ? 2.811 12.977 -2.5 1 98.06 121 SER B CA 1
ATOM 2054 C C . SER B 1 121 ? 4.266 13.297 -2.178 1 98.06 121 SER B C 1
ATOM 2056 O O . SER B 1 121 ? 5.008 12.43 -1.708 1 98.06 121 SER B O 1
ATOM 2058 N N . LYS B 1 122 ? 4.637 14.516 -2.461 1 97.75 122 LYS B N 1
ATOM 2059 C CA . LYS B 1 122 ? 5.828 15.031 -1.789 1 97.75 122 LYS B CA 1
ATOM 2060 C C . LYS B 1 122 ? 5.688 14.938 -0.272 1 97.75 122 LYS B C 1
ATOM 2062 O O . LYS B 1 122 ? 4.574 14.828 0.246 1 97.75 122 LYS B O 1
ATOM 2067 N N . ARG B 1 123 ? 6.844 14.953 0.347 1 98.19 123 ARG B N 1
ATOM 2068 C CA . ARG B 1 123 ? 6.816 15 1.806 1 98.19 123 ARG B CA 1
ATOM 2069 C C . ARG B 1 123 ? 6.586 16.422 2.303 1 98.19 123 ARG B C 1
ATOM 2071 O O . ARG B 1 123 ? 7.219 17.359 1.822 1 98.19 123 ARG B O 1
ATOM 2078 N N . TYR B 1 124 ? 5.691 16.578 3.258 1 98.44 124 TYR B N 1
ATOM 2079 C CA . TYR B 1 124 ? 5.422 17.906 3.801 1 98.44 124 TYR B CA 1
ATOM 2080 C C . TYR B 1 124 ? 4.816 17.812 5.195 1 98.44 124 TYR B C 1
ATOM 2082 O O . TYR B 1 124 ? 4.402 16.734 5.629 1 98.44 124 TYR B O 1
ATOM 2090 N N . ALA B 1 125 ? 4.812 18.844 5.918 1 98.69 125 ALA B N 1
ATOM 2091 C CA . ALA B 1 125 ? 4.051 19.094 7.141 1 98.69 125 ALA B CA 1
ATOM 2092 C C . ALA B 1 125 ? 3.371 20.453 7.105 1 98.69 125 ALA B C 1
ATOM 2094 O O . ALA B 1 125 ? 4.02 21.469 6.84 1 98.69 125 ALA B O 1
ATOM 2095 N N . VAL B 1 126 ? 2.078 20.469 7.324 1 98.75 126 VAL B N 1
ATOM 2096 C CA . VAL B 1 126 ? 1.277 21.688 7.25 1 98.75 126 VAL B CA 1
ATOM 2097 C C . VAL B 1 126 ? 0.552 21.922 8.578 1 98.75 126 VAL B C 1
ATOM 2099 O O . VAL B 1 126 ? -0.209 21.062 9.023 1 98.75 126 VAL B O 1
ATOM 2102 N N . ILE B 1 127 ? 0.766 23 9.156 1 98.81 127 ILE B N 1
ATOM 2103 C CA . ILE B 1 127 ? 0.036 23.406 10.344 1 98.81 127 ILE B CA 1
ATOM 2104 C C . ILE B 1 127 ? -1.19 24.219 9.945 1 98.81 127 ILE B C 1
ATOM 2106 O O . ILE B 1 127 ? -1.099 25.125 9.102 1 98.81 127 ILE B O 1
ATOM 2110 N N . THR B 1 128 ? -2.279 23.891 10.5 1 98.75 128 THR B N 1
ATOM 2111 C CA . THR B 1 128 ? -3.512 24.609 10.195 1 98.75 128 THR B CA 1
ATOM 2112 C C . THR B 1 128 ? -4.141 25.172 11.477 1 98.75 128 THR B C 1
ATOM 2114 O O . THR B 1 128 ? -3.877 24.672 12.57 1 98.75 128 THR B O 1
ATOM 2117 N N . GLU B 1 129 ? -4.887 26.219 11.352 1 98.69 129 GLU B N 1
ATOM 2118 C CA . GLU B 1 129 ? -5.711 26.797 12.406 1 98.69 129 GLU B CA 1
ATOM 2119 C C . GLU B 1 129 ? -7.035 27.312 11.844 1 98.69 129 GLU B C 1
ATOM 2121 O O . GLU B 1 129 ? -7.047 28.125 10.906 1 98.69 129 GLU B O 1
ATOM 2126 N N . ASP B 1 130 ? -8.102 26.766 12.406 1 98.38 130 ASP B N 1
ATOM 2127 C CA . ASP B 1 130 ? -9.453 27.203 12.047 1 98.38 130 ASP B CA 1
ATOM 2128 C C . ASP B 1 130 ? -9.656 27.141 10.531 1 98.38 130 ASP B C 1
ATOM 2130 O O . ASP B 1 130 ? -10.133 28.109 9.93 1 98.38 130 ASP B O 1
ATOM 2134 N N . GLY B 1 131 ? -9.094 26.125 9.922 1 97.25 131 GLY B N 1
ATOM 2135 C CA . GLY B 1 131 ? -9.414 25.812 8.539 1 97.25 131 GLY B CA 1
ATOM 2136 C C . GLY B 1 131 ? -8.43 26.406 7.547 1 97.25 131 GLY B C 1
ATOM 2137 O O . GLY B 1 131 ? -8.57 26.219 6.336 1 97.25 131 GLY B O 1
ATOM 2138 N N . LYS B 1 132 ? -7.398 27.047 8.109 1 98.19 132 LYS B N 1
ATOM 2139 C CA . LYS B 1 132 ? -6.434 27.703 7.227 1 98.19 132 LYS B CA 1
ATOM 2140 C C . LYS B 1 132 ? -5.016 27.219 7.5 1 98.19 132 LYS B C 1
ATOM 2142 O O . LYS B 1 132 ? -4.66 26.938 8.648 1 98.19 132 LYS B O 1
ATOM 2147 N N . VAL B 1 133 ? -4.23 27.141 6.418 1 98.75 133 VAL B N 1
ATOM 2148 C CA . VAL B 1 133 ? -2.816 26.812 6.559 1 98.75 133 VAL B CA 1
ATOM 2149 C C . VAL B 1 133 ? -2.08 27.969 7.227 1 98.75 133 VAL B C 1
ATOM 2151 O O . VAL B 1 133 ? -2.18 29.125 6.785 1 98.75 133 VAL B O 1
ATOM 2154 N N . VAL B 1 134 ? -1.387 27.688 8.25 1 98.5 134 VAL B N 1
ATOM 2155 C CA . VAL B 1 134 ? -0.626 28.719 8.945 1 98.5 134 VAL B CA 1
ATOM 2156 C C . VAL B 1 134 ? 0.857 28.578 8.609 1 98.5 134 VAL B C 1
ATOM 2158 O O . VAL B 1 134 ? 1.58 29.578 8.555 1 98.5 134 VAL B O 1
ATOM 2161 N N . LYS B 1 135 ? 1.294 27.422 8.398 1 98.06 135 LYS B N 1
ATOM 2162 C CA . LYS B 1 135 ? 2.664 27.109 8 1 98.06 135 LYS B CA 1
ATOM 2163 C C . LYS B 1 135 ? 2.719 25.859 7.129 1 98.06 135 LYS B C 1
ATOM 2165 O O . LYS B 1 135 ? 1.991 24.891 7.371 1 98.06 135 LYS B O 1
ATOM 2170 N N . ALA B 1 136 ? 3.531 25.938 6.156 1 98.31 136 ALA B N 1
ATOM 2171 C CA . ALA B 1 136 ? 3.717 24.781 5.273 1 98.31 136 ALA B CA 1
ATOM 2172 C C . ALA B 1 136 ? 5.199 24.5 5.047 1 98.31 136 ALA B C 1
ATOM 2174 O O . ALA B 1 136 ? 5.941 25.375 4.59 1 98.31 136 ALA B O 1
ATOM 2175 N N . ALA B 1 137 ? 5.645 23.375 5.438 1 97.94 137 ALA B N 1
ATOM 2176 C CA . ALA B 1 137 ? 6.988 22.875 5.164 1 97.94 137 ALA B CA 1
ATOM 2177 C C . ALA B 1 137 ? 6.961 21.75 4.133 1 97.94 137 ALA B C 1
ATOM 2179 O O . ALA B 1 137 ? 6.668 20.594 4.469 1 97.94 137 ALA B O 1
ATOM 2180 N N . VAL B 1 138 ? 7.258 22.062 2.859 1 97.56 138 VAL B N 1
ATOM 2181 C CA . VAL B 1 138 ? 7.285 21.094 1.768 1 97.56 138 VAL B CA 1
ATOM 2182 C C . VAL B 1 138 ? 8.727 20.781 1.387 1 97.56 138 VAL B C 1
ATOM 2184 O O . VAL B 1 138 ? 9.484 21.688 0.997 1 97.56 138 VAL B O 1
ATOM 2187 N N . GLU B 1 139 ? 9.086 19.547 1.539 1 97.69 139 GLU B N 1
ATOM 2188 C CA . GLU B 1 139 ? 10.453 19.172 1.183 1 97.69 139 GLU B CA 1
ATOM 2189 C C . GLU B 1 139 ? 10.75 19.5 -0.277 1 97.69 139 GLU B C 1
ATOM 2191 O O . GLU B 1 139 ? 9.93 19.25 -1.157 1 97.69 139 GLU B O 1
ATOM 2196 N N . PRO B 1 140 ? 11.906 20.062 -0.529 1 93.88 140 PRO B N 1
ATOM 2197 C CA . PRO B 1 140 ? 12.227 20.438 -1.906 1 93.88 140 PRO B CA 1
ATOM 2198 C C . PRO B 1 140 ? 12.5 19.234 -2.803 1 93.88 140 PRO B C 1
ATOM 2200 O O . PRO B 1 140 ? 12.359 19.328 -4.027 1 93.88 140 PRO B O 1
ATOM 2203 N N . ASP B 1 141 ? 12.984 18.203 -2.184 1 90.38 141 ASP B N 1
ATOM 2204 C CA . ASP B 1 141 ? 13.234 16.984 -2.945 1 90.38 141 ASP B CA 1
ATOM 2205 C C . ASP B 1 141 ? 12.297 15.867 -2.51 1 90.38 141 ASP B C 1
ATOM 2207 O O . ASP B 1 141 ? 11.516 16.031 -1.568 1 90.38 141 ASP B O 1
ATOM 2211 N N . ASN B 1 142 ? 12.273 14.789 -3.16 1 87.44 142 ASN B N 1
ATOM 2212 C CA . ASN B 1 142 ? 11.328 13.711 -2.904 1 87.44 142 ASN B CA 1
ATOM 2213 C C . ASN B 1 142 ? 11.922 12.648 -1.982 1 87.44 142 ASN B C 1
ATOM 2215 O O . ASN B 1 142 ? 11.305 11.609 -1.751 1 87.44 142 ASN B O 1
ATOM 2219 N N . THR B 1 143 ? 13.055 12.867 -1.393 1 85 143 THR B N 1
ATOM 2220 C CA . THR B 1 143 ? 13.727 11.812 -0.634 1 85 143 THR B CA 1
ATOM 2221 C C . THR B 1 143 ? 14.047 12.289 0.78 1 85 143 THR B C 1
ATOM 2223 O O . THR B 1 143 ? 14.18 11.477 1.697 1 85 143 THR B O 1
ATOM 2226 N N . GLY B 1 144 ? 14.117 13.516 0.987 1 89.44 144 GLY B N 1
ATOM 2227 C CA . GLY B 1 144 ? 14.641 14.039 2.238 1 89.44 144 GLY B CA 1
ATOM 2228 C C . GLY B 1 144 ? 13.578 14.211 3.305 1 89.44 144 GLY B C 1
ATOM 2229 O O . GLY B 1 144 ? 12.391 14.32 2.992 1 89.44 144 GLY B O 1
ATOM 2230 N N . VAL B 1 145 ? 13.977 14.117 4.602 1 95.5 145 VAL B N 1
ATOM 2231 C CA . VAL B 1 145 ? 13.227 14.469 5.805 1 95.5 145 VAL B CA 1
ATOM 2232 C C . VAL B 1 145 ? 13.977 15.547 6.582 1 95.5 145 VAL B C 1
ATOM 2234 O O . VAL B 1 145 ? 14.844 15.242 7.402 1 95.5 145 VAL B O 1
ATOM 2237 N N . THR B 1 146 ? 13.695 16.75 6.277 1 95.75 146 THR B N 1
ATOM 2238 C CA . THR B 1 146 ? 14.438 17.844 6.883 1 95.75 146 THR B CA 1
ATOM 2239 C C . THR B 1 146 ? 13.477 18.891 7.445 1 95.75 146 THR B C 1
ATOM 2241 O O . THR B 1 146 ? 13.109 18.844 8.625 1 95.75 146 THR B O 1
ATOM 2244 N N . ILE B 1 147 ? 12.891 19.641 6.555 1 96.75 147 ILE B N 1
ATOM 2245 C CA . ILE B 1 147 ? 12.102 20.781 7.043 1 96.75 147 ILE B CA 1
ATOM 2246 C C . ILE B 1 147 ? 10.727 20.281 7.492 1 96.75 147 ILE B C 1
ATOM 2248 O O . ILE B 1 147 ? 10 21 8.18 1 96.75 147 ILE B O 1
ATOM 2252 N N . SER B 1 148 ? 10.312 19.094 7.098 1 97.94 148 SER B N 1
ATOM 2253 C CA . SER B 1 148 ? 9.031 18.516 7.492 1 97.94 148 SER B CA 1
ATOM 2254 C C . SER B 1 148 ? 9.164 17.703 8.773 1 97.94 148 SER B C 1
ATOM 2256 O O . SER B 1 148 ? 8.164 17.219 9.32 1 97.94 148 SER B O 1
ATOM 2258 N N . ALA B 1 149 ? 10.352 17.516 9.305 1 98 149 ALA B N 1
ATOM 2259 C CA . ALA B 1 149 ? 10.602 16.688 10.484 1 98 149 ALA B CA 1
ATOM 2260 C C . ALA B 1 149 ? 9.953 17.297 11.727 1 98 149 ALA B C 1
ATOM 2262 O O . ALA B 1 149 ? 9.805 18.516 11.82 1 98 149 ALA B O 1
ATOM 2263 N N . ALA B 1 150 ? 9.609 16.406 12.688 1 98.19 150 ALA B N 1
ATOM 2264 C CA . ALA B 1 150 ? 8.891 16.797 13.898 1 98.19 150 ALA B CA 1
ATOM 2265 C C . ALA B 1 150 ? 9.648 17.875 14.664 1 98.19 150 ALA B C 1
ATOM 2267 O O . ALA B 1 150 ? 9.047 18.828 15.164 1 98.19 150 ALA B O 1
ATOM 2268 N N . GLU B 1 151 ? 10.953 17.781 14.664 1 96.88 151 GLU B N 1
ATOM 2269 C CA . GLU B 1 151 ? 11.781 18.703 15.43 1 96.88 151 GLU B CA 1
ATOM 2270 C C . GLU B 1 151 ? 11.719 20.109 14.852 1 96.88 151 GLU B C 1
ATOM 2272 O O . GLU B 1 151 ? 11.922 21.094 15.57 1 96.88 151 GLU B O 1
ATOM 2277 N N . LYS B 1 152 ? 11.5 20.203 13.602 1 97.19 152 LYS B N 1
ATOM 2278 C CA . LYS B 1 152 ? 11.461 21.5 12.93 1 97.19 152 LYS B CA 1
ATOM 2279 C C . LYS B 1 152 ? 10.055 22.078 12.945 1 97.19 152 LYS B C 1
ATOM 2281 O O . LYS B 1 152 ? 9.875 23.297 12.945 1 97.19 152 LYS B O 1
ATOM 2286 N N . VAL B 1 153 ? 9.039 21.234 12.93 1 97.88 153 VAL B N 1
ATOM 2287 C CA . VAL B 1 153 ? 7.66 21.672 12.742 1 97.88 153 VAL B CA 1
ATOM 2288 C C . VAL B 1 153 ? 7.008 21.906 14.102 1 97.88 153 VAL B C 1
ATOM 2290 O O . VAL B 1 153 ? 6.258 22.875 14.273 1 97.88 153 VAL B O 1
ATOM 2293 N N . LEU B 1 154 ? 7.281 21.094 15.102 1 97.12 154 LEU B N 1
ATOM 2294 C CA . LEU B 1 154 ? 6.648 21.156 16.422 1 97.12 154 LEU B CA 1
ATOM 2295 C C . LEU B 1 154 ? 7.484 22.016 17.375 1 97.12 154 LEU B C 1
ATOM 2297 O O . LEU B 1 154 ? 6.938 22.781 18.156 1 97.12 154 LEU B O 1
#